Protein AF-0000000069211286 (afdb_homodimer)

Radius of gyration: 19.95 Å; Cα contacts (8 Å, |Δi|>4): 215; chains: 2; bounding box: 40×58×41 Å

Organism: Paramecium tetraurelia (NCBI:txid5888)

Secondary structure (DSSP, 8-state):
---HHHHHHHHHHHHHHHHHHHHHHHHHHHHH-TTS-PPPHHHHHHHHHHHHHHHHHHHHHHHH-TTHHHHHHH-HHHHHHHHHHHHHHHHHSSGGGGGT-S-HHHHHHHHHHHHHHHHHHHHHHHHHHHHHHHHHHHHHH-/---HHHHHHHHHHHHHHHHHHHHHHHHHHHHH-TTS-PPPHHHHHHHHHHHHHHHHHHHHHHHH-TTHHHHHHH-HHHHHHHHHHHHHHHHHSSGGGGGT-S-HHHHHHHHHHHHHHHHHHHHHHHHHHHHHHHHHHHHHH-

Sequence (284 aa):
MYNTEFWVKYVFRVLHIGSVTALGGRIIYDYLWPDQGEITKSQALFAGISGFLMILAGIVNIFLLKGKEKLKSKNKFWAGTLHLKAITTIIILTPLAKFISRDQQLVKAIQFYYVVAMLLLSPFLRFYREWWTELNRQDKLSMYNTEFWVKYVFRVLHIGSVTALGGRIIYDYLWPDQGEITKSQALFAGISGFLMILAGIVNIFLLKGKEKLKSKNKFWAGTLHLKAITTIIILTPLAKFISRDQQLVKAIQFYYVVAMLLLSPFLRFYREWWTELNRQDKLS

Solvent-accessible surface area (backbone atoms only — not comparable to full-atom values): 15025 Å² total; per-residue (Å²): 131,86,48,73,65,53,54,52,53,46,51,34,47,34,45,21,54,50,17,43,18,47,33,46,11,48,40,47,49,46,52,79,41,64,85,51,72,82,80,46,73,69,55,49,50,52,40,51,51,22,29,51,44,24,51,55,22,46,53,52,51,60,70,66,43,77,68,39,68,60,44,43,73,71,32,56,67,63,42,51,51,53,51,50,50,53,55,49,46,55,41,52,56,36,83,58,28,62,75,75,42,90,49,63,68,56,42,40,47,53,39,31,55,49,50,55,47,48,50,55,45,52,57,47,55,52,51,49,48,54,52,53,51,53,53,56,52,52,59,73,72,103,138,81,50,72,66,54,54,54,54,44,52,33,49,36,45,21,53,50,17,43,18,47,34,47,10,47,38,48,49,47,54,78,43,64,84,53,71,80,82,47,72,68,55,49,50,52,39,50,51,23,31,52,43,23,51,53,22,46,53,52,51,60,70,66,42,78,66,38,68,59,42,44,73,71,32,55,66,63,41,50,50,53,51,50,50,52,54,49,45,56,42,52,57,35,83,57,28,63,74,75,42,89,47,64,69,56,42,39,46,51,40,31,54,47,51,53,49,47,49,53,44,52,56,48,55,52,51,48,48,53,49,52,52,51,54,56,52,52,59,73,74,103

Structure (mmCIF, N/CA/C/O backbone):
data_AF-0000000069211286-model_v1
#
loop_
_entity.id
_entity.type
_entity.pdbx_description
1 polymer 'Chromosome undetermined scaffold_88, whole genome shotgun sequence'
#
loop_
_atom_site.group_PDB
_atom_site.id
_atom_site.type_symbol
_atom_site.label_atom_id
_atom_site.label_alt_id
_atom_site.label_comp_id
_atom_site.label_asym_id
_atom_site.label_entity_id
_atom_site.label_seq_id
_atom_site.pdbx_PDB_ins_code
_atom_site.Cartn_x
_atom_site.Cartn_y
_atom_site.Cartn_z
_atom_site.occupancy
_atom_site.B_iso_or_equiv
_atom_site.auth_seq_id
_atom_site.auth_comp_id
_atom_site.auth_asym_id
_atom_site.auth_atom_id
_atom_site.pdbx_PDB_model_num
ATOM 1 N N . MET A 1 1 ? -18.031 21.141 -0.632 1 50.41 1 MET A N 1
ATOM 2 C CA . MET A 1 1 ? -17.531 19.797 -0.385 1 50.41 1 MET A CA 1
ATOM 3 C C . MET A 1 1 ? -16.125 19.609 -0.944 1 50.41 1 MET A C 1
ATOM 5 O O . MET A 1 1 ? -15.453 20.594 -1.259 1 50.41 1 MET A O 1
ATOM 9 N N . TYR A 1 2 ? -15.953 18.219 -1.74 1 64.62 2 TYR A N 1
ATOM 10 C CA . TYR A 1 2 ? -14.656 17.766 -2.234 1 64.62 2 TYR A CA 1
ATOM 11 C C . TYR A 1 2 ? -14.203 18.594 -3.428 1 64.62 2 TYR A C 1
ATOM 13 O O . TYR A 1 2 ? -14.938 18.734 -4.414 1 64.62 2 TYR A O 1
ATOM 21 N N . ASN A 1 3 ? -13.273 19.547 -3.205 1 79 3 ASN A N 1
ATOM 22 C CA . ASN A 1 3 ? -12.766 20.25 -4.371 1 79 3 ASN A CA 1
ATOM 23 C C . ASN A 1 3 ? -11.992 19.328 -5.309 1 79 3 ASN A C 1
ATOM 25 O O . ASN A 1 3 ? -11.805 18.156 -5.004 1 79 3 ASN A O 1
ATOM 29 N N . THR A 1 4 ? -11.883 19.719 -6.516 1 84.5 4 THR A N 1
ATOM 30 C CA . THR A 1 4 ? -11.211 18.984 -7.578 1 84.5 4 THR A CA 1
ATOM 31 C C . THR A 1 4 ? -9.875 18.438 -7.098 1 84.5 4 THR A C 1
ATOM 33 O O . THR A 1 4 ? -9.492 17.312 -7.441 1 84.5 4 THR A O 1
ATOM 36 N N . GLU A 1 5 ? -9.25 19.109 -6.27 1 85.06 5 GLU A N 1
ATOM 37 C CA . GLU A 1 5 ? -7.945 18.688 -5.762 1 85.06 5 GLU A CA 1
ATOM 38 C C . GLU A 1 5 ? -8.062 17.438 -4.887 1 85.06 5 GLU A C 1
ATOM 40 O O . GLU A 1 5 ? -7.219 16.547 -4.957 1 85.06 5 GLU A O 1
ATOM 45 N N . PHE A 1 6 ? -9.062 17.391 -4.141 1 88.88 6 PHE A N 1
ATOM 46 C CA . PHE A 1 6 ? -9.328 16.219 -3.301 1 88.88 6 PHE A CA 1
ATOM 47 C C . PHE A 1 6 ? -9.43 14.961 -4.141 1 88.88 6 PHE A C 1
ATOM 49 O O . PHE A 1 6 ? -8.742 13.969 -3.877 1 88.88 6 PHE A O 1
ATOM 56 N N . TRP A 1 7 ? -10.242 15.078 -5.152 1 93.38 7 TRP A N 1
ATOM 57 C CA . TRP A 1 7 ? -10.547 13.898 -5.949 1 93.38 7 TRP A CA 1
ATOM 58 C C . TRP A 1 7 ? -9.344 13.469 -6.781 1 93.38 7 TRP A C 1
ATOM 60 O O . TRP A 1 7 ? -9.109 12.281 -6.984 1 93.38 7 TRP A O 1
ATOM 70 N N . VAL A 1 8 ? -8.586 14.406 -7.316 1 92.62 8 VAL A N 1
ATOM 71 C CA . VAL A 1 8 ? -7.379 14.086 -8.07 1 92.62 8 VAL A CA 1
ATOM 72 C C . VAL A 1 8 ? -6.371 13.383 -7.16 1 92.62 8 VAL A C 1
ATOM 74 O O . VAL A 1 8 ? -5.816 12.344 -7.527 1 92.62 8 VAL A O 1
ATOM 77 N N . LYS A 1 9 ? -6.176 13.852 -5.957 1 92.88 9 LYS A N 1
ATOM 78 C CA . LYS A 1 9 ? -5.281 13.219 -4.992 1 92.88 9 LYS A CA 1
ATOM 79 C C . LYS A 1 9 ? -5.754 11.805 -4.648 1 92.88 9 LYS A C 1
ATOM 81 O O . LYS A 1 9 ? -4.953 10.875 -4.586 1 92.88 9 LYS A O 1
ATOM 86 N N . TYR A 1 10 ? -7.055 11.727 -4.508 1 95.19 10 TYR A N 1
ATOM 87 C CA . TYR A 1 10 ? -7.66 10.453 -4.141 1 95.19 10 TYR A CA 1
ATOM 88 C C . TYR A 1 10 ? -7.465 9.422 -5.242 1 95.19 10 TYR A C 1
ATOM 90 O O . TYR A 1 10 ? -6.984 8.312 -4.984 1 95.19 10 TYR A O 1
ATOM 98 N N . VAL A 1 11 ? -7.766 9.789 -6.43 1 96.81 11 VAL A N 1
ATOM 99 C CA . VAL A 1 11 ? -7.711 8.859 -7.555 1 96.81 11 VAL A CA 1
ATOM 100 C C . VAL A 1 11 ? -6.273 8.391 -7.773 1 96.81 11 VAL A C 1
ATOM 102 O O . VAL A 1 11 ? -6.02 7.199 -7.938 1 96.81 11 VAL A O 1
ATOM 105 N N . PHE A 1 12 ? -5.34 9.234 -7.73 1 96.12 12 PHE A N 1
ATOM 106 C CA . PHE A 1 12 ? -3.957 8.867 -8.016 1 96.12 12 PHE A CA 1
ATOM 107 C C . PHE A 1 12 ? -3.35 8.109 -6.836 1 96.12 12 PHE A C 1
ATOM 109 O O . PHE A 1 12 ? -2.461 7.273 -7.023 1 96.12 12 PHE A O 1
ATOM 116 N N . ARG A 1 13 ? -3.85 8.359 -5.66 1 96.75 13 ARG A N 1
ATOM 117 C CA . ARG A 1 13 ? -3.424 7.543 -4.527 1 96.75 13 ARG A CA 1
ATOM 118 C C . ARG A 1 13 ? -3.926 6.109 -4.664 1 96.75 13 ARG A C 1
ATOM 120 O O . ARG A 1 13 ? -3.168 5.16 -4.461 1 96.75 13 ARG A O 1
ATOM 127 N N . VAL A 1 14 ? -5.148 5.961 -5.047 1 97.94 14 VAL A N 1
ATOM 128 C CA . VAL A 1 14 ? -5.75 4.648 -5.246 1 97.94 14 VAL A CA 1
ATOM 129 C C . VAL A 1 14 ? -4.996 3.893 -6.336 1 97.94 14 VAL A C 1
ATOM 131 O O . VAL A 1 14 ? -4.629 2.729 -6.148 1 97.94 14 VAL A O 1
ATOM 134 N N . LEU A 1 15 ? -4.789 4.613 -7.395 1 97.88 15 LEU A N 1
ATOM 135 C CA . LEU A 1 15 ? -4.07 4 -8.508 1 97.88 15 LEU A CA 1
ATOM 136 C C . LEU A 1 15 ? -2.67 3.57 -8.078 1 97.88 15 LEU A C 1
ATOM 138 O O . LEU A 1 15 ? -2.209 2.486 -8.438 1 97.88 15 LEU A O 1
ATOM 142 N N . HIS A 1 16 ? -2.064 4.406 -7.297 1 97.62 16 HIS A N 1
ATOM 143 C CA . HIS A 1 16 ? -0.701 4.113 -6.871 1 97.62 16 HIS A CA 1
ATOM 144 C C . HIS A 1 16 ? -0.662 2.922 -5.918 1 97.62 16 HIS A C 1
ATOM 146 O O . HIS A 1 16 ? 0.074 1.962 -6.152 1 97.62 16 HIS A O 1
ATOM 152 N N . ILE A 1 17 ? -1.462 2.885 -4.965 1 97.69 17 ILE A N 1
ATOM 153 C CA . ILE A 1 17 ? -1.416 1.829 -3.959 1 97.69 17 ILE A CA 1
ATOM 154 C C . ILE A 1 17 ? -1.909 0.518 -4.566 1 97.69 17 ILE A C 1
ATOM 156 O O . ILE A 1 17 ? -1.389 -0.554 -4.25 1 97.69 17 ILE A O 1
ATOM 160 N N . GLY A 1 18 ? -2.92 0.605 -5.371 1 98.31 18 GLY A N 1
ATOM 161 C CA . GLY A 1 18 ? -3.393 -0.589 -6.051 1 98.31 18 GLY A CA 1
ATOM 162 C C . GLY A 1 18 ? -2.336 -1.23 -6.934 1 98.31 18 GLY A C 1
ATOM 163 O O . GLY A 1 18 ? -2.17 -2.451 -6.918 1 98.31 18 GLY A O 1
ATOM 164 N N . SER A 1 19 ? -1.634 -0.395 -7.625 1 98.06 19 SER A N 1
ATOM 165 C CA . SER A 1 19 ? -0.605 -0.905 -8.523 1 98.06 19 SER A CA 1
ATOM 166 C C . SER A 1 19 ? 0.595 -1.436 -7.75 1 98.06 19 SER A C 1
ATOM 168 O O . SER A 1 19 ? 1.198 -2.439 -8.141 1 98.06 19 SER A O 1
ATOM 170 N N . VAL A 1 20 ? 0.947 -0.783 -6.672 1 98.06 20 VAL A N 1
ATOM 171 C CA . VAL A 1 20 ? 2.008 -1.276 -5.801 1 98.06 20 VAL A CA 1
ATOM 172 C C . VAL A 1 20 ? 1.627 -2.648 -5.25 1 98.06 20 VAL A C 1
ATOM 174 O O . VAL A 1 20 ? 2.457 -3.559 -5.203 1 98.06 20 VAL A O 1
ATOM 177 N N . THR A 1 21 ? 0.424 -2.799 -4.879 1 98.5 21 THR A N 1
ATOM 178 C CA . THR A 1 21 ? -0.059 -4.055 -4.316 1 98.5 21 THR A CA 1
ATOM 179 C C . THR A 1 21 ? -0.014 -5.168 -5.363 1 98.5 21 THR A C 1
ATOM 181 O O . THR A 1 21 ? 0.505 -6.254 -5.098 1 98.5 21 THR A O 1
ATOM 184 N N . ALA A 1 22 ? -0.515 -4.871 -6.508 1 97.81 22 ALA A N 1
ATOM 185 C CA . ALA A 1 22 ? -0.589 -5.871 -7.566 1 97.81 22 ALA A CA 1
ATOM 186 C C . ALA A 1 22 ? 0.804 -6.262 -8.055 1 97.81 22 ALA A C 1
ATOM 188 O O . ALA A 1 22 ? 1.146 -7.445 -8.094 1 97.81 22 ALA A O 1
ATOM 189 N N . LEU A 1 23 ? 1.591 -5.293 -8.406 1 97.56 23 LEU A N 1
ATOM 190 C CA . LEU A 1 23 ? 2.92 -5.574 -8.938 1 97.56 23 LEU A CA 1
ATOM 191 C C . LEU A 1 23 ? 3.852 -6.074 -7.84 1 97.56 23 LEU A C 1
ATOM 193 O O . LEU A 1 23 ? 4.57 -7.059 -8.031 1 97.56 23 LEU A O 1
ATOM 197 N N . GLY A 1 24 ? 3.832 -5.375 -6.734 1 97.94 24 GLY A N 1
ATOM 198 C CA . GLY A 1 24 ? 4.68 -5.789 -5.629 1 97.94 24 GLY A CA 1
ATOM 199 C C . GLY A 1 24 ? 4.391 -7.195 -5.148 1 97.94 24 GLY A C 1
ATOM 200 O O . GLY A 1 24 ? 5.312 -7.973 -4.887 1 97.94 24 GLY A O 1
ATOM 201 N N . GLY A 1 25 ? 3.141 -7.508 -5.012 1 97 25 GLY A N 1
ATOM 202 C CA . GLY A 1 25 ? 2.768 -8.859 -4.621 1 97 25 GLY A CA 1
ATOM 203 C C . GLY A 1 25 ? 3.287 -9.922 -5.57 1 97 25 GLY A C 1
ATOM 204 O O . GLY A 1 25 ? 3.826 -10.938 -5.133 1 97 25 GLY A O 1
ATOM 205 N N . ARG A 1 26 ? 3.141 -9.664 -6.805 1 95.31 26 ARG A N 1
ATOM 206 C CA . ARG A 1 26 ? 3.611 -10.625 -7.805 1 95.31 26 ARG A CA 1
ATOM 207 C C . ARG A 1 26 ? 5.117 -10.836 -7.688 1 95.31 26 ARG A C 1
ATOM 209 O O . ARG A 1 26 ? 5.586 -11.977 -7.703 1 95.31 26 ARG A O 1
ATOM 216 N N . ILE A 1 27 ? 5.816 -9.797 -7.555 1 96.12 27 ILE A N 1
ATOM 217 C CA . ILE A 1 27 ? 7.273 -9.852 -7.492 1 96.12 27 ILE A CA 1
ATOM 218 C C . ILE A 1 27 ? 7.711 -10.625 -6.25 1 96.12 27 ILE A C 1
ATOM 220 O O . ILE A 1 27 ? 8.625 -11.453 -6.309 1 96.12 27 ILE A O 1
ATOM 224 N N . ILE A 1 28 ? 7.059 -10.438 -5.188 1 96.88 28 ILE A N 1
ATOM 225 C CA . ILE A 1 28 ? 7.383 -11.117 -3.934 1 96.88 28 ILE A CA 1
ATOM 226 C C . ILE A 1 28 ? 7.176 -12.617 -4.086 1 96.88 28 ILE A C 1
ATOM 228 O O . ILE A 1 28 ? 8.078 -13.406 -3.783 1 96.88 28 ILE A O 1
ATOM 232 N N . TYR A 1 29 ? 6.109 -12.984 -4.605 1 94.19 29 TYR A N 1
ATOM 233 C CA . TYR A 1 29 ? 5.816 -14.414 -4.707 1 94.19 29 TYR A CA 1
ATOM 234 C C . TYR A 1 29 ? 6.68 -15.07 -5.777 1 94.19 29 TYR A C 1
ATOM 236 O O . TYR A 1 29 ? 7.094 -16.219 -5.621 1 94.19 29 TYR A O 1
ATOM 244 N N . ASP A 1 30 ? 6.973 -14.344 -6.863 1 92.5 30 ASP A N 1
ATOM 245 C CA . ASP A 1 30 ? 7.824 -14.891 -7.914 1 92.5 30 ASP A CA 1
ATOM 246 C C . ASP A 1 30 ? 9.219 -15.203 -7.383 1 92.5 30 ASP A C 1
ATOM 248 O O . ASP A 1 30 ? 9.852 -16.172 -7.809 1 92.5 30 ASP A O 1
ATOM 252 N N . TYR A 1 31 ? 9.656 -14.344 -6.582 1 95.19 31 TYR A N 1
ATOM 253 C CA . TYR A 1 31 ? 11.008 -14.531 -6.066 1 95.19 31 TYR A CA 1
ATOM 254 C C . TYR A 1 31 ? 11.047 -15.617 -5 1 95.19 31 TYR A C 1
ATOM 256 O O . TYR A 1 31 ? 11.93 -16.469 -5.008 1 95.19 31 TYR A O 1
ATOM 264 N N . LEU A 1 32 ? 10.062 -15.68 -4.082 1 95.19 32 LEU A N 1
ATOM 265 C CA . LEU A 1 32 ? 10.07 -16.594 -2.949 1 95.19 32 LEU A CA 1
ATOM 266 C C . LEU A 1 32 ? 9.695 -18.016 -3.387 1 95.19 32 LEU A C 1
ATOM 268 O O . LEU A 1 32 ? 10.094 -18.984 -2.752 1 95.19 32 LEU A O 1
ATOM 272 N N . TRP A 1 33 ? 8.953 -18.062 -4.426 1 92.25 33 TRP A N 1
ATOM 273 C CA . TRP A 1 33 ? 8.547 -19.344 -4.988 1 92.25 33 TRP A CA 1
ATOM 274 C C . TRP A 1 33 ? 8.781 -19.375 -6.492 1 92.25 33 TRP A C 1
ATOM 276 O O . TRP A 1 33 ? 7.828 -19.375 -7.277 1 92.25 33 TRP A O 1
ATOM 286 N N . PRO A 1 34 ? 10.016 -19.547 -6.957 1 86.88 34 PRO A N 1
ATOM 287 C CA . PRO A 1 34 ? 10.383 -19.469 -8.375 1 86.88 34 PRO A CA 1
ATOM 288 C C . PRO A 1 34 ? 9.852 -20.656 -9.188 1 86.88 34 PRO A C 1
ATOM 290 O O . PRO A 1 34 ? 9.773 -20.578 -10.414 1 86.88 34 PRO A O 1
ATOM 293 N N . ASP A 1 35 ? 9.531 -21.688 -8.586 1 79.25 35 ASP A N 1
ATOM 294 C CA . ASP A 1 35 ? 9.117 -22.891 -9.289 1 79.25 35 ASP A CA 1
ATOM 295 C C . ASP A 1 35 ? 7.621 -22.875 -9.602 1 79.25 35 ASP A C 1
ATOM 297 O O . ASP A 1 35 ? 7.078 -23.828 -10.141 1 79.25 35 ASP A O 1
ATOM 301 N N . GLN A 1 36 ? 7.211 -21.625 -9.258 1 73.94 36 GLN A N 1
ATOM 302 C CA . GLN A 1 36 ? 5.785 -21.531 -9.57 1 73.94 36 GLN A CA 1
ATOM 303 C C . GLN A 1 36 ? 5.562 -21.312 -11.062 1 73.94 36 GLN A C 1
ATOM 305 O O . GLN A 1 36 ? 6.434 -20.781 -11.75 1 73.94 36 GLN A O 1
ATOM 310 N N . GLY A 1 37 ? 4.914 -22.109 -11.734 1 71.19 37 GLY A N 1
ATOM 311 C CA . GLY A 1 37 ? 4.586 -22.125 -13.148 1 71.19 37 GLY A CA 1
ATOM 312 C C . GLY A 1 37 ? 4.992 -20.859 -13.883 1 71.19 37 GLY A C 1
ATOM 313 O O . GLY A 1 37 ? 5.305 -19.859 -13.25 1 71.19 37 GLY A O 1
ATOM 314 N N . GLU A 1 38 ? 5.141 -20.953 -15.148 1 76.19 38 GLU A N 1
ATOM 315 C CA . GLU A 1 38 ? 5.52 -19.828 -16 1 76.19 38 GLU A CA 1
ATOM 316 C C . GLU A 1 38 ? 4.453 -18.734 -15.992 1 76.19 38 GLU A C 1
ATOM 318 O O . GLU A 1 38 ? 3.262 -19.031 -15.859 1 76.19 38 GLU A O 1
ATOM 323 N N . ILE A 1 39 ? 4.934 -17.531 -15.977 1 81.69 39 ILE A N 1
ATOM 324 C CA . ILE A 1 39 ? 4.043 -16.375 -16.078 1 81.69 39 ILE A CA 1
ATOM 325 C C . ILE A 1 39 ? 3.393 -16.344 -17.453 1 81.69 39 ILE A C 1
ATOM 327 O O . ILE A 1 39 ? 4.078 -16.453 -18.469 1 81.69 39 ILE A O 1
ATOM 331 N N . THR A 1 40 ? 2.127 -16.312 -17.391 1 89 40 THR A N 1
ATOM 332 C CA . THR A 1 40 ? 1.411 -16.234 -18.656 1 89 40 THR A CA 1
ATOM 333 C C . THR A 1 40 ? 1.549 -14.852 -19.266 1 89 40 THR A C 1
ATOM 335 O O . THR A 1 40 ? 1.923 -13.898 -18.578 1 89 40 THR A O 1
ATOM 338 N N . LYS A 1 41 ? 1.237 -14.797 -20.547 1 90.94 41 LYS A N 1
ATOM 339 C CA . LYS A 1 41 ? 1.287 -13.516 -21.25 1 90.94 41 LYS A CA 1
ATOM 340 C C . LYS A 1 41 ? 0.333 -12.508 -20.625 1 90.94 41 LYS A C 1
ATOM 342 O O . LYS A 1 41 ? 0.67 -11.328 -20.484 1 90.94 41 LYS A O 1
ATOM 347 N N . SER A 1 42 ? -0.862 -12.938 -20.25 1 92.88 42 SER A N 1
ATOM 348 C CA . SER A 1 42 ? -1.85 -12.047 -19.641 1 92.88 42 SER A CA 1
ATOM 349 C C . SER A 1 42 ? -1.374 -11.539 -18.281 1 92.88 42 SER A C 1
ATOM 351 O O . SER A 1 42 ? -1.605 -10.383 -17.922 1 92.88 42 SER A O 1
ATOM 353 N N . GLN A 1 43 ? -0.735 -12.359 -17.531 1 92.81 43 GLN A N 1
ATOM 354 C CA . GLN A 1 43 ? -0.18 -11.953 -16.234 1 92.81 43 GLN A CA 1
ATOM 355 C C . GLN A 1 43 ? 0.947 -10.938 -16.422 1 92.81 43 GLN A C 1
ATOM 357 O O . GLN A 1 43 ? 1.039 -9.961 -15.68 1 92.81 43 GLN A O 1
ATOM 362 N N . ALA A 1 44 ? 1.724 -11.195 -17.406 1 90 44 ALA A N 1
ATOM 363 C CA . ALA A 1 44 ? 2.824 -10.281 -17.703 1 90 44 ALA A CA 1
ATOM 364 C C . ALA A 1 44 ? 2.301 -8.906 -18.125 1 90 44 ALA A C 1
ATOM 366 O O . ALA A 1 44 ? 2.84 -7.879 -17.703 1 90 44 ALA A O 1
ATOM 367 N N . LEU A 1 45 ? 1.331 -8.898 -18.906 1 94.06 45 LEU A N 1
ATOM 368 C CA . LEU A 1 45 ? 0.711 -7.645 -19.312 1 94.06 45 LEU A CA 1
ATOM 369 C C . LEU A 1 45 ? 0.123 -6.906 -18.125 1 94.06 45 LEU A C 1
ATOM 371 O O . LEU A 1 45 ? 0.299 -5.691 -17.984 1 94.06 45 LEU A O 1
ATOM 375 N N . PHE A 1 46 ? -0.572 -7.629 -17.281 1 95.62 46 PHE A N 1
ATOM 376 C CA . PHE A 1 46 ? -1.154 -7.039 -16.078 1 95.62 46 PHE A CA 1
ATOM 377 C C . PHE A 1 46 ? -0.071 -6.438 -15.188 1 95.62 46 PHE A C 1
ATOM 379 O O . PHE A 1 46 ? -0.216 -5.316 -14.695 1 95.62 46 PHE A O 1
ATOM 386 N N . ALA A 1 47 ? 1 -7.148 -15.047 1 93.56 47 ALA A N 1
ATOM 387 C CA . ALA A 1 47 ? 2.129 -6.648 -14.266 1 93.56 47 ALA A CA 1
ATOM 388 C C . ALA A 1 47 ? 2.729 -5.402 -14.906 1 93.56 47 ALA A C 1
ATOM 390 O O . ALA A 1 47 ? 3.039 -4.426 -14.211 1 93.56 47 ALA A O 1
ATOM 391 N N . GLY A 1 48 ? 2.906 -5.438 -16.219 1 92.62 48 GLY A N 1
ATOM 392 C CA . GLY A 1 48 ? 3.432 -4.289 -16.938 1 92.62 48 GLY A CA 1
ATOM 393 C C . GLY A 1 48 ? 2.566 -3.051 -16.797 1 92.62 48 GLY A C 1
ATOM 394 O O . GLY A 1 48 ? 3.076 -1.955 -16.562 1 92.62 48 GLY A O 1
ATOM 395 N N . ILE A 1 49 ? 1.287 -3.209 -16.922 1 95.75 49 ILE A N 1
ATOM 396 C CA . ILE A 1 49 ? 0.336 -2.113 -16.766 1 95.75 49 ILE A CA 1
ATOM 397 C C . ILE A 1 49 ? 0.388 -1.589 -15.328 1 95.75 49 ILE A C 1
ATOM 399 O O . ILE A 1 49 ? 0.375 -0.376 -15.109 1 95.75 49 ILE A O 1
ATOM 403 N N . SER A 1 50 ? 0.434 -2.49 -14.422 1 96.06 50 SER A N 1
ATOM 404 C CA . SER A 1 50 ? 0.549 -2.086 -13.023 1 96.06 50 SER A CA 1
ATOM 405 C C . SER A 1 50 ? 1.809 -1.26 -12.789 1 96.06 50 SER A C 1
ATOM 407 O O . SER A 1 50 ? 1.774 -0.258 -12.07 1 96.06 50 SER A O 1
ATOM 409 N N . GLY A 1 51 ? 2.918 -1.715 -13.406 1 95.19 51 GLY A N 1
ATOM 410 C CA . GLY A 1 51 ? 4.141 -0.939 -13.289 1 95.19 51 GLY A CA 1
ATOM 411 C C . GLY A 1 51 ? 4.023 0.458 -13.867 1 95.19 51 GLY A C 1
ATOM 412 O O . GLY A 1 51 ? 4.449 1.432 -13.242 1 95.19 51 GLY A O 1
ATOM 413 N N . PHE A 1 52 ? 3.43 0.566 -14.977 1 95.19 52 PHE A N 1
ATOM 414 C CA . PHE A 1 52 ? 3.236 1.853 -15.633 1 95.19 52 PHE A CA 1
ATOM 415 C C . PHE A 1 52 ? 2.369 2.771 -14.789 1 95.19 52 PHE A C 1
ATOM 417 O O . PHE A 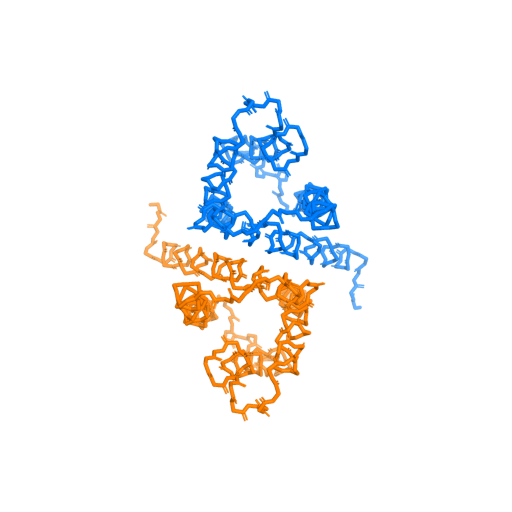1 52 ? 2.729 3.926 -14.547 1 95.19 52 PHE A O 1
ATOM 424 N N . LEU A 1 53 ? 1.277 2.293 -14.32 1 96.75 53 LEU A N 1
ATOM 425 C CA . LEU A 1 53 ? 0.353 3.078 -13.508 1 96.75 53 LEU A CA 1
ATOM 426 C C . LEU A 1 53 ? 0.995 3.479 -12.188 1 96.75 53 LEU A C 1
ATOM 428 O O . LEU A 1 53 ? 0.767 4.586 -11.688 1 96.75 53 LEU A O 1
ATOM 432 N N . MET A 1 54 ? 1.729 2.582 -11.625 1 96.81 54 MET A N 1
ATOM 433 C CA . MET A 1 54 ? 2.422 2.855 -10.367 1 96.81 54 MET A CA 1
ATOM 434 C C . MET A 1 54 ? 3.34 4.066 -10.5 1 96.81 54 MET A C 1
ATOM 436 O O . MET A 1 54 ? 3.32 4.961 -9.656 1 96.81 54 MET A O 1
ATOM 440 N N . ILE A 1 55 ? 4.074 4.109 -11.57 1 95.06 55 ILE A N 1
ATOM 441 C CA . ILE A 1 55 ? 5.035 5.18 -11.805 1 95.06 55 ILE A CA 1
ATOM 442 C C . ILE A 1 55 ? 4.297 6.484 -12.094 1 95.06 55 ILE A C 1
ATOM 444 O O . ILE A 1 55 ? 4.594 7.52 -11.492 1 95.06 55 ILE A O 1
ATOM 448 N N . LEU A 1 56 ? 3.381 6.418 -13 1 95.38 56 LEU A N 1
ATOM 449 C CA . LEU A 1 56 ? 2.613 7.605 -13.359 1 95.38 56 LEU A CA 1
ATOM 450 C C . LEU A 1 56 ? 1.916 8.195 -12.141 1 95.38 56 LEU A C 1
ATOM 452 O O . LEU A 1 56 ? 2.037 9.391 -11.867 1 95.38 56 LEU A O 1
ATOM 456 N N . ALA A 1 57 ? 1.216 7.391 -11.422 1 96.62 57 ALA A N 1
ATOM 457 C CA . ALA A 1 57 ? 0.5 7.852 -10.234 1 96.62 57 ALA A CA 1
ATOM 458 C C . ALA A 1 57 ? 1.47 8.344 -9.164 1 96.62 57 ALA A C 1
ATOM 460 O O . ALA A 1 57 ? 1.19 9.328 -8.469 1 96.62 57 ALA A O 1
ATOM 461 N N . GLY A 1 58 ? 2.574 7.652 -8.992 1 93.5 58 GLY A N 1
ATOM 462 C CA . GLY A 1 58 ? 3.592 8.094 -8.055 1 93.5 58 GLY A CA 1
ATOM 463 C C . GLY A 1 58 ? 4.109 9.492 -8.359 1 93.5 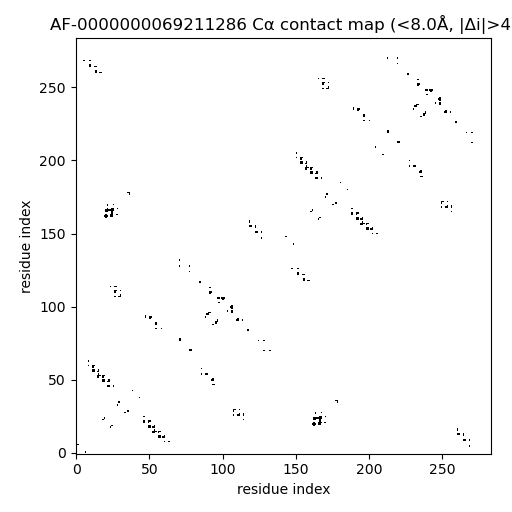58 GLY A C 1
ATOM 464 O O . GLY A 1 58 ? 4.246 10.32 -7.453 1 93.5 58 GLY A O 1
ATOM 465 N N . ILE A 1 59 ? 4.367 9.766 -9.578 1 89.25 59 ILE A N 1
ATOM 466 C CA . ILE A 1 59 ? 4.867 11.07 -10.008 1 89.25 59 ILE A CA 1
ATOM 467 C C . ILE A 1 59 ? 3.814 12.141 -9.742 1 89.25 59 ILE A C 1
ATOM 469 O O . ILE A 1 59 ? 4.121 13.188 -9.164 1 89.25 59 ILE A O 1
ATOM 473 N N . VAL A 1 60 ? 2.607 11.906 -10.07 1 91.44 60 VAL A N 1
ATOM 474 C CA . VAL A 1 60 ? 1.532 12.875 -9.859 1 91.44 60 VAL A CA 1
ATOM 475 C C . VAL A 1 60 ? 1.365 13.148 -8.367 1 91.44 60 VAL A C 1
ATOM 477 O O . VAL A 1 60 ? 1.202 14.297 -7.953 1 91.44 60 VAL A O 1
ATOM 480 N N . ASN A 1 61 ? 1.441 12.086 -7.539 1 90.19 61 ASN A N 1
ATOM 481 C CA . ASN A 1 61 ? 1.324 12.25 -6.094 1 90.19 61 ASN A CA 1
ATOM 482 C C . ASN A 1 61 ? 2.402 13.18 -5.543 1 90.19 61 ASN A C 1
ATOM 484 O O . ASN A 1 61 ? 2.141 13.977 -4.641 1 90.19 61 ASN A O 1
ATOM 488 N N . ILE A 1 62 ? 3.561 13.055 -6.055 1 84.12 62 ILE A N 1
ATOM 489 C CA . ILE A 1 62 ? 4.66 13.906 -5.605 1 84.12 62 ILE A CA 1
ATOM 490 C C . ILE A 1 62 ? 4.371 15.359 -5.965 1 84.12 62 ILE A C 1
ATOM 492 O O . ILE A 1 62 ? 4.613 16.266 -5.168 1 84.12 62 ILE A O 1
ATOM 496 N N . PHE A 1 63 ? 3.83 15.594 -7.117 1 83.69 63 PHE A N 1
ATOM 497 C CA . PHE A 1 63 ? 3.52 16.953 -7.566 1 83.69 63 PHE A CA 1
ATOM 498 C C . PHE A 1 63 ? 2.393 17.547 -6.734 1 83.69 63 PHE A C 1
ATOM 500 O O . PHE A 1 63 ? 2.354 18.766 -6.52 1 83.69 63 PHE A O 1
ATOM 507 N N . LEU A 1 64 ? 1.568 16.719 -6.266 1 82.69 64 LEU A N 1
ATOM 508 C CA . LEU A 1 64 ? 0.398 17.188 -5.535 1 82.69 64 LEU A CA 1
ATOM 509 C C . LEU A 1 64 ? 0.722 17.391 -4.059 1 82.69 64 LEU A C 1
ATOM 511 O O . LEU A 1 64 ? -0.108 17.891 -3.297 1 82.69 64 LEU A O 1
ATOM 515 N N . LEU A 1 65 ? 1.836 16.891 -3.672 1 75.25 65 LEU A N 1
ATOM 516 C CA . LEU A 1 65 ? 2.246 17.078 -2.283 1 75.25 65 LEU A CA 1
ATOM 517 C C . LEU A 1 65 ? 2.361 18.547 -1.933 1 75.25 65 LEU A C 1
ATOM 519 O O . LEU A 1 65 ? 3.002 19.312 -2.656 1 75.25 65 LEU A O 1
ATOM 523 N N . LYS A 1 66 ? 1.659 18.969 -0.902 1 62.09 66 LYS A N 1
ATOM 524 C CA . LYS A 1 66 ? 1.703 20.344 -0.455 1 62.09 66 LYS A CA 1
ATOM 525 C C . LYS A 1 66 ? 2.955 20.625 0.373 1 62.09 66 LYS A C 1
ATOM 527 O O . LYS A 1 66 ? 3.436 19.734 1.091 1 62.09 66 LYS A O 1
ATOM 532 N N . GLY A 1 67 ? 3.395 21.781 0.328 1 58.91 67 GLY A N 1
ATOM 533 C CA . GLY A 1 67 ? 4.535 22.25 1.102 1 58.91 67 GLY A CA 1
ATOM 534 C C . GLY A 1 67 ? 5.859 21.719 0.592 1 58.91 67 GLY A C 1
ATOM 535 O O . GLY A 1 67 ? 6.902 21.938 1.21 1 58.91 67 GLY A O 1
ATOM 536 N N . LYS A 1 68 ? 5.688 20.969 -0.507 1 59.97 68 LYS A N 1
ATOM 537 C CA . LYS A 1 68 ? 6.871 20.312 -1.056 1 59.97 68 LYS A CA 1
ATOM 538 C C . LYS A 1 68 ? 7.906 21.344 -1.506 1 59.97 68 LYS A C 1
ATOM 540 O O . LYS A 1 68 ? 9.109 21.109 -1.38 1 59.97 68 LYS A O 1
ATOM 545 N N . GLU A 1 69 ? 7.281 22.281 -1.975 1 59.56 69 GLU A N 1
ATOM 546 C CA . GLU A 1 69 ? 8.227 23.25 -2.523 1 59.56 69 GLU A CA 1
ATOM 547 C C . GLU A 1 69 ? 9.172 23.781 -1.445 1 59.56 69 GLU A C 1
ATOM 549 O O . GLU A 1 69 ? 10.375 23.891 -1.669 1 59.56 69 GLU A O 1
ATOM 554 N N . LYS A 1 70 ? 8.594 23.984 -0.356 1 61.31 70 LYS A N 1
ATOM 555 C CA . LYS A 1 70 ? 9.453 24.469 0.721 1 61.31 70 LYS A CA 1
ATOM 556 C C . LYS A 1 70 ? 10.406 23.375 1.197 1 61.31 70 LYS A C 1
ATOM 558 O O . LYS A 1 70 ? 11.586 23.641 1.44 1 61.31 70 LYS A O 1
ATOM 563 N N . LEU A 1 71 ? 9.906 22.266 1.2 1 65.88 71 LEU A N 1
ATOM 564 C CA . LEU A 1 71 ? 10.727 21.156 1.663 1 65.88 71 LEU A CA 1
ATOM 565 C C . LEU A 1 71 ? 11.805 20.812 0.638 1 65.88 71 LEU A C 1
ATOM 567 O O . LEU A 1 71 ? 12.953 20.547 1.003 1 65.88 71 LEU A O 1
ATOM 571 N N . LYS A 1 72 ? 11.492 20.844 -0.522 1 65.62 72 LYS A N 1
ATOM 572 C CA . LYS A 1 72 ? 12.445 20.531 -1.586 1 65.62 72 LYS A CA 1
ATOM 573 C C . LYS A 1 72 ? 13.617 21.516 -1.576 1 65.62 72 LYS A C 1
ATOM 575 O O . LYS A 1 72 ? 14.766 21.125 -1.789 1 65.62 72 LYS A O 1
ATOM 580 N N . SER A 1 73 ? 13.219 22.641 -1.332 1 67.44 73 SER A N 1
ATOM 581 C CA . SER A 1 73 ? 14.242 23.688 -1.36 1 67.44 73 SER A CA 1
ATOM 582 C C . SER A 1 73 ? 15.109 23.641 -0.106 1 67.44 73 SER A C 1
ATOM 584 O O . SER A 1 73 ? 16.312 23.922 -0.162 1 67.44 73 SER A O 1
ATOM 586 N N . LYS A 1 74 ? 14.555 23.109 0.871 1 70.31 74 LYS A N 1
ATOM 587 C CA . LYS A 1 74 ? 15.273 23.234 2.139 1 70.31 74 LYS A CA 1
ATOM 588 C C . LYS A 1 74 ? 15.914 21.906 2.531 1 70.31 74 LYS A C 1
ATOM 590 O O . LYS A 1 74 ? 16.875 21.875 3.305 1 70.31 74 LYS A O 1
ATOM 595 N N . ASN A 1 75 ? 15.352 20.906 1.955 1 78.31 75 ASN A N 1
ATOM 596 C CA . ASN A 1 75 ? 15.891 19.609 2.312 1 78.31 75 ASN A CA 1
ATOM 597 C C . ASN A 1 75 ? 16.297 18.812 1.074 1 78.31 75 ASN A C 1
ATOM 599 O O . ASN A 1 75 ? 15.539 17.969 0.593 1 78.31 75 ASN A O 1
ATOM 603 N N . LYS A 1 76 ? 17.516 19 0.623 1 81.94 76 LYS A N 1
ATOM 604 C CA . LYS A 1 76 ? 18.062 18.391 -0.591 1 81.94 76 LYS A CA 1
ATOM 605 C C . LYS A 1 76 ? 18.125 16.875 -0.464 1 81.94 76 LYS A C 1
ATOM 607 O O . LYS A 1 76 ? 17.969 16.156 -1.453 1 81.94 76 LYS A O 1
ATOM 612 N N . PHE A 1 77 ? 18.375 16.391 0.706 1 85.38 77 PHE A N 1
ATOM 613 C CA . PHE A 1 77 ? 18.438 14.961 0.943 1 85.38 77 PHE A CA 1
ATOM 614 C C . PHE A 1 77 ? 17.094 14.305 0.643 1 85.38 77 PHE A C 1
ATOM 616 O O . PHE A 1 77 ? 17.031 13.312 -0.081 1 85.38 77 PHE A O 1
ATOM 623 N N . TRP A 1 78 ? 16.062 14.867 1.166 1 87.81 78 TRP A N 1
ATOM 624 C CA . TRP A 1 78 ? 14.719 14.344 0.96 1 87.81 78 TRP A CA 1
ATOM 625 C C . TRP A 1 78 ? 14.336 14.398 -0.513 1 87.81 78 TRP A C 1
ATOM 627 O O . TRP A 1 78 ? 13.891 13.398 -1.086 1 87.81 78 TRP A O 1
ATOM 637 N N . ALA A 1 79 ? 14.594 15.508 -1.154 1 84.81 79 ALA A N 1
ATOM 638 C CA . ALA A 1 79 ? 14.25 15.688 -2.562 1 84.81 79 ALA A CA 1
ATOM 639 C C . ALA A 1 79 ? 15.086 14.773 -3.453 1 84.81 79 ALA A C 1
ATOM 641 O O . ALA A 1 79 ? 14.562 14.156 -4.383 1 84.81 79 ALA A O 1
ATOM 642 N N . GLY A 1 80 ? 16.344 14.734 -3.168 1 88.06 80 GLY A N 1
ATOM 643 C CA . GLY A 1 80 ? 17.234 13.875 -3.936 1 88.06 80 GLY A CA 1
ATOM 644 C C . GLY A 1 80 ? 16.859 12.406 -3.85 1 88.06 80 GLY A C 1
ATOM 645 O O . GLY A 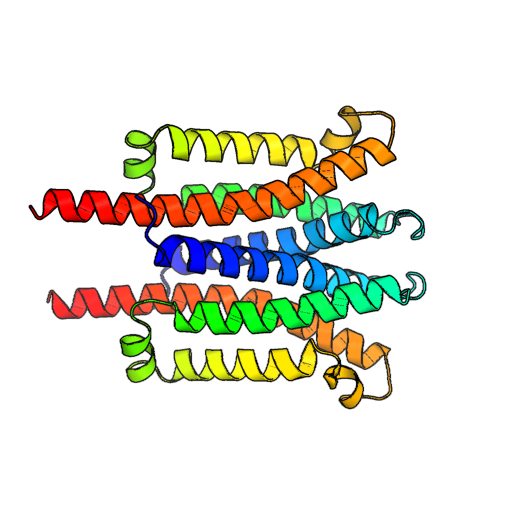1 80 ? 16.875 11.695 -4.859 1 88.06 80 GLY A O 1
ATOM 646 N N . THR A 1 81 ? 16.516 11.977 -2.654 1 91.88 81 THR A N 1
ATOM 647 C CA . THR A 1 81 ? 16.125 10.586 -2.453 1 91.88 81 THR A CA 1
ATOM 648 C C . THR A 1 81 ? 14.836 10.273 -3.199 1 91.88 81 THR A C 1
ATOM 650 O O . THR A 1 81 ? 14.68 9.18 -3.75 1 91.88 81 THR A O 1
ATOM 653 N N . LEU A 1 82 ? 13.953 11.195 -3.246 1 89.44 82 LEU A N 1
ATOM 654 C CA . LEU A 1 82 ? 12.703 11.016 -3.979 1 89.44 82 LEU A CA 1
ATOM 655 C C . LEU A 1 82 ? 12.969 10.852 -5.473 1 89.44 82 LEU A C 1
ATOM 657 O O . LEU A 1 82 ? 12.367 9.992 -6.121 1 89.44 82 LEU A O 1
ATOM 661 N N . HIS A 1 83 ? 13.859 11.648 -6 1 88.25 83 HIS A N 1
ATOM 662 C CA . HIS A 1 83 ? 14.203 11.562 -7.414 1 88.25 83 HIS A CA 1
ATOM 663 C C . HIS A 1 83 ? 14.898 10.242 -7.73 1 88.25 83 HIS A C 1
ATOM 665 O O . HIS A 1 83 ? 14.602 9.609 -8.75 1 88.25 83 HIS A O 1
ATOM 671 N N . LEU A 1 84 ? 15.766 9.883 -6.895 1 92.94 84 LEU A N 1
ATOM 672 C CA . LEU A 1 84 ? 16.469 8.617 -7.082 1 92.94 84 LEU A CA 1
ATOM 673 C C . LEU A 1 84 ? 15.5 7.445 -7.051 1 92.94 84 LEU A C 1
ATOM 675 O O . LEU A 1 84 ? 15.594 6.531 -7.871 1 92.94 84 LEU A O 1
ATOM 679 N N . LYS A 1 85 ? 14.656 7.543 -6.141 1 94.62 85 LYS A N 1
ATOM 680 C CA . LYS A 1 85 ? 13.633 6.504 -6.035 1 94.62 85 LYS A CA 1
ATOM 681 C C . LYS A 1 85 ? 12.805 6.422 -7.316 1 94.62 85 LYS A C 1
ATOM 683 O O . LYS A 1 85 ? 12.547 5.328 -7.824 1 94.62 85 LYS A O 1
ATOM 688 N N . ALA A 1 86 ? 12.406 7.484 -7.816 1 90.69 86 ALA A N 1
ATOM 689 C CA . ALA A 1 86 ? 11.602 7.516 -9.031 1 90.69 86 ALA A CA 1
ATOM 690 C C . ALA A 1 86 ? 12.375 6.934 -10.211 1 90.69 86 ALA A C 1
ATOM 692 O O . ALA A 1 86 ? 11.867 6.07 -10.938 1 90.69 86 ALA A O 1
ATOM 693 N N . ILE A 1 87 ? 13.617 7.32 -10.367 1 93.44 87 ILE A N 1
ATOM 694 C CA . ILE A 1 87 ? 14.438 6.898 -11.5 1 93.44 87 ILE A CA 1
ATOM 695 C C . ILE A 1 87 ? 14.703 5.398 -11.414 1 93.44 87 ILE A C 1
ATOM 697 O O . ILE A 1 87 ? 14.547 4.68 -12.406 1 93.44 87 ILE A O 1
ATOM 701 N N . THR A 1 88 ? 15.039 4.93 -10.25 1 95.88 88 THR A N 1
ATOM 702 C CA . THR A 1 88 ? 15.344 3.51 -10.117 1 95.88 88 THR A CA 1
ATOM 703 C C . THR A 1 88 ? 14.078 2.666 -10.273 1 95.88 88 THR A C 1
ATOM 705 O O . THR A 1 88 ? 14.133 1.554 -10.805 1 95.88 88 THR A O 1
ATOM 708 N N . THR A 1 89 ? 12.984 3.17 -9.805 1 95.75 89 THR A N 1
ATOM 709 C CA . THR A 1 89 ? 11.727 2.455 -9.992 1 95.75 89 THR A CA 1
ATOM 710 C C . THR A 1 89 ? 11.422 2.281 -11.477 1 95.75 89 THR A C 1
ATOM 712 O O . THR A 1 89 ? 11.008 1.204 -11.906 1 95.75 89 THR A O 1
ATOM 715 N N . ILE A 1 90 ? 11.641 3.318 -12.281 1 94.38 90 ILE A N 1
ATOM 716 C CA . ILE A 1 90 ? 11.398 3.279 -13.719 1 94.38 90 ILE A CA 1
ATOM 717 C C . ILE A 1 90 ? 12.289 2.219 -14.359 1 94.38 90 ILE A C 1
ATOM 719 O O . ILE A 1 90 ? 11.844 1.469 -15.234 1 94.38 90 ILE A O 1
ATOM 723 N N . ILE A 1 91 ? 13.43 2.068 -13.906 1 94.88 91 ILE A N 1
ATOM 724 C CA . ILE A 1 91 ? 14.391 1.152 -14.508 1 94.88 91 ILE A CA 1
ATOM 725 C C . ILE A 1 91 ? 14.094 -0.275 -14.055 1 94.88 91 ILE A C 1
ATOM 727 O O . ILE A 1 91 ? 14.07 -1.201 -14.867 1 94.88 91 ILE A O 1
ATOM 731 N N . ILE A 1 92 ? 13.812 -0.469 -12.82 1 95.88 92 ILE A N 1
ATOM 732 C CA . ILE A 1 92 ? 13.828 -1.797 -12.211 1 95.88 92 ILE A CA 1
ATOM 733 C C . ILE A 1 92 ? 12.438 -2.424 -12.312 1 95.88 92 ILE A C 1
ATOM 735 O O . ILE A 1 92 ? 12.305 -3.643 -12.445 1 95.88 92 ILE A O 1
ATOM 739 N N . LEU A 1 93 ? 11.391 -1.645 -12.273 1 95.12 93 LEU A N 1
ATOM 740 C CA . LEU A 1 93 ? 10.055 -2.217 -12.164 1 95.12 93 LEU A CA 1
ATOM 741 C C . LEU A 1 93 ? 9.273 -2.039 -13.461 1 95.12 93 LEU A C 1
ATOM 743 O O . LEU A 1 93 ? 8.047 -2.143 -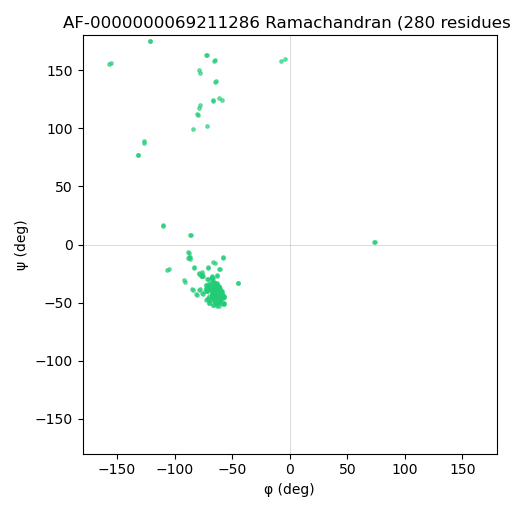13.469 1 95.12 93 LEU A O 1
ATOM 747 N N . THR A 1 94 ? 9.922 -1.741 -14.562 1 88.06 94 THR A N 1
ATOM 748 C CA . THR A 1 94 ? 9.312 -1.679 -15.891 1 88.06 94 THR A CA 1
ATOM 749 C C . THR A 1 94 ? 10 -2.648 -16.844 1 88.06 94 THR A C 1
ATOM 751 O O . THR A 1 94 ? 10.922 -3.365 -16.453 1 88.06 94 THR A O 1
ATOM 754 N N . PRO A 1 95 ? 9.461 -2.73 -18.031 1 85 95 PRO A N 1
ATOM 755 C CA . PRO A 1 95 ? 10.078 -3.637 -19 1 85 95 PRO A CA 1
ATOM 756 C C . PRO A 1 95 ? 11.539 -3.305 -19.266 1 85 95 PRO A C 1
ATOM 758 O O . PRO A 1 95 ? 12.266 -4.121 -19.844 1 85 95 PRO A O 1
ATOM 761 N N . LEU A 1 96 ? 12.039 -2.191 -18.844 1 89.38 96 LEU A N 1
ATOM 762 C CA . LEU A 1 96 ? 13.445 -1.831 -18.984 1 89.38 96 LEU A CA 1
ATOM 763 C C . LEU A 1 96 ? 14.336 -2.764 -18.172 1 89.38 96 LEU A C 1
ATOM 765 O O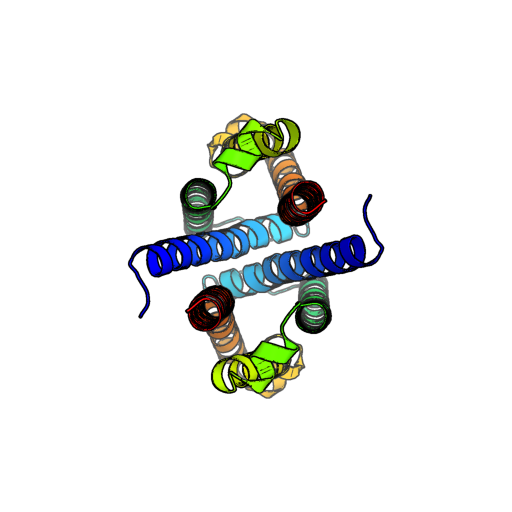 . LEU A 1 96 ? 15.547 -2.82 -18.375 1 89.38 96 LEU A O 1
ATOM 769 N N . ALA A 1 97 ? 13.719 -3.502 -17.234 1 90.69 97 ALA A N 1
ATOM 770 C CA . ALA A 1 97 ? 14.469 -4.395 -16.359 1 90.69 97 ALA A CA 1
ATOM 771 C C . ALA A 1 97 ? 15.148 -5.504 -17.156 1 90.69 97 ALA A C 1
ATOM 773 O O . ALA A 1 97 ? 16.156 -6.062 -16.703 1 90.69 97 ALA A O 1
ATOM 774 N N . LYS A 1 98 ? 14.602 -5.836 -18.281 1 87.38 98 LYS A N 1
ATOM 775 C CA . LYS A 1 98 ? 15.164 -6.906 -19.094 1 87.38 98 LYS A CA 1
ATOM 776 C C . LYS A 1 98 ? 16.578 -6.57 -19.531 1 87.38 98 LYS A C 1
ATOM 778 O O . LYS A 1 98 ? 17.344 -7.457 -19.906 1 87.38 98 LYS A O 1
ATOM 783 N N . PHE A 1 99 ? 16.906 -5.301 -19.516 1 92 99 PHE A N 1
ATOM 784 C CA . PHE A 1 99 ? 18.219 -4.871 -19.984 1 92 99 PHE A CA 1
ATOM 785 C C . PHE A 1 99 ? 19.234 -4.914 -18.859 1 92 99 PHE A C 1
ATOM 787 O O . PHE A 1 99 ? 20.438 -4.719 -19.078 1 92 99 PHE A O 1
ATOM 794 N N . ILE A 1 100 ? 18.844 -5.156 -17.672 1 92.88 100 ILE A N 1
ATOM 795 C CA . ILE A 1 100 ? 19.75 -5.238 -16.531 1 92.88 100 ILE A CA 1
ATOM 796 C C . ILE A 1 100 ? 20.609 -6.5 -16.625 1 92.88 100 ILE A C 1
ATOM 798 O O . ILE A 1 100 ? 21.812 -6.465 -16.375 1 92.88 100 ILE A O 1
ATOM 802 N N . SER A 1 101 ? 19.969 -7.613 -16.969 1 92.81 101 SER A N 1
ATOM 803 C CA . SER A 1 101 ? 20.672 -8.883 -17.094 1 92.81 101 SER A CA 1
ATOM 804 C C . SER A 1 101 ? 19.922 -9.844 -18 1 92.81 101 SER A C 1
ATOM 806 O O . SER A 1 101 ? 18.703 -9.812 -18.078 1 92.81 101 SER A O 1
ATOM 808 N N . ARG A 1 102 ? 20.641 -10.781 -18.578 1 91.88 102 ARG A N 1
ATOM 809 C CA . ARG A 1 102 ? 20.062 -11.844 -19.391 1 91.88 102 ARG A CA 1
ATOM 810 C C . ARG A 1 102 ? 19.562 -12.992 -18.5 1 91.88 102 ARG A C 1
ATOM 812 O O . ARG A 1 102 ? 18.75 -13.805 -18.938 1 91.88 102 ARG A O 1
ATOM 819 N N . ASP A 1 103 ? 20.078 -13.023 -17.344 1 92.75 103 ASP A N 1
ATOM 820 C CA . ASP A 1 103 ? 19.656 -14.016 -16.359 1 92.75 103 ASP A CA 1
ATOM 821 C C . ASP A 1 103 ? 18.344 -13.594 -15.695 1 92.75 103 ASP A C 1
ATOM 823 O O . ASP A 1 103 ? 18.328 -12.688 -14.859 1 92.75 103 ASP A O 1
ATOM 827 N N . GLN A 1 104 ? 17.297 -14.32 -15.977 1 88.25 104 GLN A N 1
ATOM 828 C CA . GLN A 1 104 ? 15.969 -13.969 -15.492 1 88.25 104 GLN A CA 1
ATOM 829 C C . GLN A 1 104 ? 15.891 -14.102 -13.969 1 88.25 104 GLN A C 1
ATOM 831 O O . GLN A 1 104 ? 15.172 -13.352 -13.312 1 88.25 104 GLN A O 1
ATOM 836 N N . GLN A 1 105 ? 16.609 -15.047 -13.469 1 90.75 105 GLN A N 1
ATOM 837 C CA . GLN A 1 105 ? 16.594 -15.227 -12.023 1 90.75 105 GLN A CA 1
ATOM 838 C C . GLN A 1 105 ? 17.25 -14.047 -11.312 1 90.75 105 GLN A C 1
ATOM 840 O O . GLN A 1 105 ? 16.797 -13.633 -10.242 1 90.75 105 GLN A O 1
ATOM 845 N N . LEU A 1 106 ? 18.234 -13.57 -11.906 1 94.62 106 LEU A N 1
ATOM 846 C CA . LEU A 1 106 ? 18.906 -12.398 -11.344 1 94.62 106 LEU A CA 1
ATOM 847 C C . LEU A 1 106 ? 18 -11.172 -11.414 1 94.62 106 LEU A C 1
ATOM 849 O O . LEU A 1 106 ? 17.922 -10.391 -10.461 1 94.62 106 LEU A O 1
ATOM 853 N N . VAL A 1 107 ? 17.312 -10.961 -12.484 1 94.12 107 VAL A N 1
ATOM 854 C CA . VAL A 1 107 ? 16.406 -9.836 -12.641 1 94.12 107 VAL A CA 1
ATOM 855 C C . VAL A 1 107 ? 15.297 -9.922 -11.586 1 94.12 107 VAL A C 1
ATOM 857 O O . VAL A 1 107 ? 14.977 -8.93 -10.93 1 94.12 107 VAL A O 1
ATOM 860 N N . LYS A 1 108 ? 14.812 -11.102 -11.375 1 93.25 108 LYS A N 1
ATOM 861 C CA . LYS A 1 108 ? 13.773 -11.305 -10.375 1 93.25 108 LYS A CA 1
ATOM 862 C C . LYS A 1 108 ? 14.281 -10.977 -8.977 1 93.25 108 LYS A C 1
ATOM 864 O O . LYS A 1 108 ? 13.562 -10.391 -8.164 1 93.25 108 LYS A O 1
ATOM 869 N N . ALA A 1 109 ? 15.484 -11.391 -8.75 1 96.5 109 ALA A N 1
ATOM 870 C CA . ALA A 1 109 ? 16.094 -11.102 -7.457 1 96.5 109 ALA A CA 1
ATOM 871 C C . ALA A 1 109 ? 16.234 -9.594 -7.246 1 96.5 109 ALA A C 1
ATOM 873 O O . ALA A 1 109 ? 15.898 -9.078 -6.18 1 96.5 109 ALA A O 1
ATOM 874 N N . ILE A 1 110 ? 16.703 -8.961 -8.242 1 97.69 110 ILE A N 1
ATOM 875 C CA . ILE A 1 110 ? 16.891 -7.52 -8.172 1 97.69 110 ILE A CA 1
ATOM 876 C C . ILE A 1 110 ? 15.547 -6.832 -7.945 1 97.69 110 ILE A C 1
ATOM 878 O O . ILE A 1 110 ? 15.43 -5.934 -7.109 1 97.69 110 ILE A O 1
ATOM 882 N N . GLN A 1 111 ? 14.57 -7.258 -8.617 1 97.19 111 GLN A N 1
ATOM 883 C CA . GLN A 1 111 ? 13.234 -6.684 -8.461 1 97.19 111 GLN A CA 1
ATOM 884 C C . GLN A 1 111 ? 12.688 -6.934 -7.062 1 97.19 111 GLN A C 1
ATOM 886 O O . GLN A 1 111 ? 12.102 -6.039 -6.449 1 97.19 111 GLN A O 1
ATOM 891 N N . PHE A 1 112 ? 12.883 -8.086 -6.57 1 97.81 112 PHE A N 1
ATOM 892 C CA . PHE A 1 112 ? 12.406 -8.43 -5.238 1 97.81 112 PHE A CA 1
ATOM 893 C C . PHE A 1 112 ? 13.062 -7.543 -4.184 1 97.81 112 PHE A C 1
ATOM 895 O O . PHE A 1 112 ? 12.375 -6.922 -3.369 1 97.81 112 PHE A O 1
ATOM 902 N N . TYR A 1 113 ? 14.352 -7.484 -4.18 1 98.31 113 TYR A N 1
ATOM 903 C CA . TYR A 1 113 ? 15.055 -6.703 -3.172 1 98.31 113 TYR A CA 1
ATOM 904 C C . TYR A 1 113 ? 14.75 -5.215 -3.328 1 98.31 113 TYR A C 1
ATOM 906 O O . TYR A 1 113 ? 14.703 -4.48 -2.342 1 98.31 113 TYR A O 1
ATOM 914 N N . TYR A 1 114 ? 14.547 -4.773 -4.535 1 98.31 114 TYR A N 1
ATOM 915 C CA . TYR A 1 114 ? 14.164 -3.387 -4.77 1 98.31 114 TYR A CA 1
ATOM 916 C C . TYR A 1 114 ? 12.789 -3.092 -4.168 1 98.31 114 TYR A C 1
ATOM 918 O O . TYR A 1 114 ? 12.602 -2.064 -3.516 1 98.31 114 TYR A O 1
ATOM 926 N N . VAL A 1 115 ? 11.852 -3.979 -4.391 1 97.94 115 VAL A N 1
ATOM 927 C CA . VAL A 1 115 ? 10.516 -3.795 -3.838 1 97.94 115 VAL A CA 1
ATOM 928 C C . VAL A 1 115 ? 10.586 -3.738 -2.314 1 97.94 115 VAL A C 1
ATOM 930 O O . VAL A 1 115 ? 9.977 -2.871 -1.689 1 97.94 115 VAL A O 1
ATOM 933 N N . VAL A 1 116 ? 11.359 -4.621 -1.721 1 98.19 116 VAL A N 1
ATOM 934 C CA . VAL A 1 116 ? 11.539 -4.621 -0.273 1 98.19 116 VAL A CA 1
ATOM 935 C C . VAL A 1 116 ? 12.148 -3.295 0.173 1 98.19 116 VAL A C 1
ATOM 937 O O . VAL A 1 116 ? 11.68 -2.676 1.128 1 98.19 116 VAL A O 1
ATOM 940 N N . ALA A 1 117 ? 13.117 -2.834 -0.539 1 98.19 117 ALA A N 1
ATOM 941 C CA . ALA A 1 117 ? 13.766 -1.567 -0.219 1 98.19 117 ALA A CA 1
ATOM 942 C C . ALA A 1 117 ? 12.789 -0.404 -0.309 1 98.19 117 ALA A C 1
ATOM 944 O O . ALA A 1 117 ? 12.805 0.5 0.531 1 98.19 117 ALA A O 1
ATOM 945 N N . MET A 1 118 ? 11.969 -0.349 -1.26 1 97.62 118 MET A N 1
ATOM 946 C CA . MET A 1 118 ? 11.008 0.738 -1.442 1 97.62 118 MET A CA 1
ATOM 947 C C . MET A 1 118 ? 9.93 0.702 -0.364 1 97.62 118 MET A C 1
ATOM 949 O O . MET A 1 118 ? 9.453 1.749 0.075 1 97.62 118 MET A O 1
ATOM 953 N N . LEU A 1 119 ? 9.586 -0.49 0.057 1 97.44 119 LEU A N 1
ATOM 954 C CA . LEU A 1 119 ? 8.602 -0.624 1.127 1 97.44 119 LEU A CA 1
ATOM 955 C C . LEU A 1 119 ? 9.156 -0.095 2.445 1 97.44 119 LEU A C 1
ATOM 957 O O . LEU A 1 119 ? 8.406 0.386 3.293 1 97.44 119 LEU A O 1
ATOM 961 N N . LEU A 1 120 ? 10.43 -0.165 2.562 1 97.75 120 LEU A N 1
ATOM 962 C CA . LEU A 1 120 ? 11.086 0.372 3.75 1 97.75 120 LEU A CA 1
ATOM 963 C C . LEU A 1 120 ? 11.328 1.87 3.605 1 97.75 120 LEU A C 1
ATOM 965 O O . LEU A 1 120 ? 11.086 2.637 4.539 1 97.75 120 LEU A O 1
ATOM 969 N N . LEU A 1 121 ? 11.695 2.305 2.469 1 96.88 121 LEU A N 1
ATOM 970 C CA . LEU A 1 121 ? 12.141 3.672 2.234 1 96.88 121 LEU A CA 1
ATOM 971 C C . LEU A 1 121 ? 10.961 4.629 2.154 1 96.88 121 LEU A C 1
ATOM 973 O O . LEU A 1 121 ? 11.031 5.758 2.639 1 96.88 121 LEU A O 1
ATOM 977 N N . SER A 1 122 ? 9.906 4.215 1.557 1 95.25 122 SER A N 1
ATOM 978 C CA . SER A 1 122 ? 8.797 5.113 1.278 1 95.25 122 SER A CA 1
ATOM 979 C C . SER A 1 122 ? 8.172 5.633 2.568 1 95.25 122 SER A C 1
ATOM 981 O O . SER A 1 122 ? 8.023 6.844 2.75 1 95.25 122 SER A O 1
ATOM 983 N N . PRO A 1 123 ? 7.816 4.797 3.506 1 94.25 123 PRO A N 1
ATOM 984 C CA . PRO A 1 123 ? 7.312 5.344 4.766 1 94.25 123 PRO A CA 1
ATOM 985 C C . PRO A 1 123 ? 8.359 6.164 5.516 1 94.25 123 PRO A C 1
ATOM 987 O O . PRO A 1 123 ? 8.023 7.137 6.195 1 94.25 123 PRO A O 1
ATOM 990 N N . PHE A 1 124 ? 9.609 5.766 5.391 1 94.19 124 PHE A N 1
ATOM 991 C CA . PHE A 1 124 ? 10.656 6.535 6.047 1 94.19 124 PHE A CA 1
ATOM 992 C C . PHE A 1 124 ? 10.672 7.973 5.535 1 94.19 124 PHE A C 1
ATOM 994 O O . PHE A 1 124 ? 10.734 8.914 6.324 1 94.19 124 PHE A O 1
ATOM 1001 N N . LEU A 1 125 ? 10.609 8.148 4.242 1 91.06 125 LEU A N 1
ATOM 1002 C CA . LEU A 1 125 ? 10.633 9.477 3.641 1 91.06 125 LEU A CA 1
ATOM 1003 C C . LEU A 1 125 ? 9.414 10.289 4.074 1 91.06 125 LEU A C 1
ATOM 1005 O O . LEU A 1 125 ? 9.516 11.5 4.289 1 91.06 125 LEU A O 1
ATOM 1009 N N . ARG A 1 126 ? 8.32 9.633 4.164 1 88.69 126 ARG A N 1
ATOM 1010 C CA . ARG A 1 126 ? 7.113 10.32 4.605 1 88.69 126 ARG A CA 1
ATOM 1011 C C . ARG A 1 126 ? 7.246 10.789 6.047 1 88.69 126 ARG A C 1
ATOM 1013 O O . ARG A 1 126 ? 6.969 11.953 6.352 1 88.69 126 ARG A O 1
ATOM 1020 N N . PHE A 1 127 ? 7.688 9.961 6.902 1 88.88 127 PHE A N 1
ATOM 1021 C CA . PHE A 1 127 ? 7.785 10.312 8.312 1 88.88 127 PHE A CA 1
ATOM 1022 C C . PHE A 1 127 ? 8.914 11.312 8.539 1 88.88 127 PHE A C 1
ATOM 1024 O O . PHE A 1 127 ? 8.82 12.172 9.414 1 88.88 127 PHE A O 1
ATOM 1031 N N . TYR A 1 128 ? 9.914 11.125 7.809 1 87.75 128 TYR A N 1
ATOM 1032 C CA . TYR A 1 128 ? 10.992 12.102 7.855 1 87.75 128 TYR A CA 1
ATOM 1033 C C . TYR A 1 128 ? 10.484 13.492 7.484 1 87.75 128 TYR A C 1
ATOM 1035 O O . TYR A 1 128 ? 10.812 14.477 8.148 1 87.75 128 TYR A O 1
ATOM 1043 N N . ARG A 1 129 ? 9.734 13.586 6.492 1 85.44 129 ARG A N 1
ATOM 1044 C CA . ARG A 1 129 ? 9.156 14.859 6.078 1 85.44 129 ARG A CA 1
ATOM 1045 C C . ARG A 1 129 ? 8.266 15.438 7.176 1 85.44 129 ARG A C 1
ATOM 1047 O O . ARG A 1 129 ? 8.32 16.641 7.457 1 85.44 129 ARG A O 1
ATOM 1054 N N . GLU A 1 130 ? 7.418 14.633 7.727 1 82.56 130 GLU A N 1
ATOM 1055 C CA . GLU A 1 130 ? 6.547 15.086 8.805 1 82.56 130 GLU A CA 1
ATOM 1056 C C . GLU A 1 130 ? 7.359 15.609 9.992 1 82.56 130 GLU A C 1
ATOM 1058 O O . GLU A 1 130 ? 7.02 16.641 10.578 1 82.56 130 GLU A O 1
ATOM 1063 N N . TRP A 1 131 ? 8.328 14.852 10.297 1 83.38 131 TRP A N 1
ATOM 1064 C CA . TRP A 1 131 ? 9.203 15.242 11.391 1 83.38 131 TRP A CA 1
ATOM 1065 C C . TRP A 1 131 ? 9.891 16.578 11.102 1 83.38 131 TRP A C 1
ATOM 1067 O O . TRP A 1 131 ? 9.914 17.469 11.945 1 83.38 131 TRP A O 1
ATOM 1077 N N . TRP A 1 132 ? 10.438 16.688 9.961 1 81.81 132 TRP A N 1
A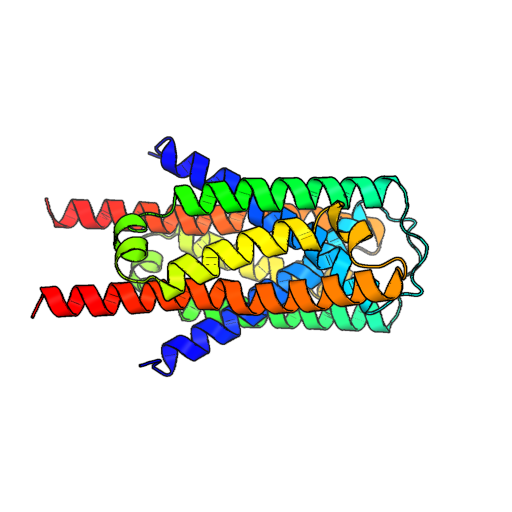TOM 1078 C CA . TRP A 1 132 ? 11.125 17.906 9.547 1 81.81 132 TRP A CA 1
ATOM 1079 C C . TRP A 1 132 ? 10.18 19.094 9.555 1 81.81 132 TRP A C 1
ATOM 1081 O O . TRP A 1 132 ? 10.555 20.188 9.969 1 81.81 132 TRP A O 1
ATOM 1091 N N . THR A 1 133 ? 8.977 18.938 9.086 1 79.12 133 THR A N 1
ATOM 1092 C CA . THR A 1 133 ? 7.98 20 9.047 1 79.12 133 THR A CA 1
ATOM 1093 C C . THR A 1 133 ? 7.605 20.453 10.461 1 79.12 133 THR A C 1
ATOM 1095 O O . THR A 1 133 ? 7.449 21.641 10.719 1 79.12 133 THR A O 1
ATOM 1098 N N . GLU A 1 134 ? 7.461 19.562 11.32 1 77.88 134 GLU A N 1
ATOM 1099 C CA . GLU A 1 134 ? 7.137 19.891 12.703 1 77.88 134 GLU A CA 1
ATOM 1100 C C . GLU A 1 134 ? 8.281 20.641 13.383 1 77.88 134 GLU A C 1
ATOM 1102 O O . GLU A 1 134 ? 8.055 21.578 14.141 1 77.88 134 GLU A O 1
ATOM 1107 N N . LEU A 1 135 ? 9.484 20.203 13.133 1 77.81 135 LEU A N 1
ATOM 1108 C CA . LEU A 1 135 ? 10.656 20.875 13.68 1 77.81 135 LEU A CA 1
ATOM 1109 C C . LEU A 1 135 ? 10.727 22.328 13.203 1 77.81 135 LEU A C 1
ATOM 1111 O O . LEU A 1 135 ? 11.031 23.219 13.992 1 77.81 135 LEU A O 1
ATOM 1115 N N . ASN A 1 136 ? 10.5 22.562 11.969 1 76.31 136 ASN A N 1
ATOM 1116 C CA . ASN A 1 136 ? 10.578 23.906 11.406 1 76.31 136 ASN A CA 1
ATOM 1117 C C . ASN A 1 136 ? 9.422 24.781 11.867 1 76.31 136 ASN A C 1
ATOM 1119 O O . ASN A 1 136 ? 9.547 26.016 11.922 1 76.31 136 ASN A O 1
ATOM 1123 N N . ARG A 1 137 ? 8.328 24.203 12.125 1 75.5 137 ARG A N 1
ATOM 1124 C CA . ARG A 1 137 ? 7.207 24.953 12.68 1 75.5 137 ARG A CA 1
ATOM 1125 C C . ARG A 1 137 ? 7.512 25.422 14.102 1 75.5 137 ARG A C 1
ATOM 1127 O O . ARG A 1 137 ? 7.191 26.547 14.469 1 75.5 137 ARG A O 1
ATOM 1134 N N . GLN A 1 138 ? 8.094 24.641 14.82 1 69.81 138 GLN A N 1
ATOM 1135 C CA . GLN A 1 138 ? 8.469 25 16.188 1 69.81 138 GLN A CA 1
ATOM 1136 C C . GLN A 1 138 ? 9.531 26.094 16.203 1 69.81 138 GLN A C 1
ATOM 1138 O O . GLN A 1 138 ? 9.5 26.984 17.062 1 69.81 138 GLN A O 1
ATOM 1143 N N . ASP A 1 139 ? 10.367 26.016 15.32 1 66.81 139 ASP A N 1
ATOM 1144 C CA . ASP A 1 139 ? 11.422 27.031 15.234 1 66.81 139 ASP A CA 1
ATOM 1145 C C . ASP A 1 139 ? 10.852 28.391 14.883 1 66.81 139 ASP A C 1
ATOM 1147 O O . ASP A 1 139 ? 11.336 29.422 15.359 1 66.81 139 ASP A O 1
ATOM 1151 N N . LYS A 1 140 ? 9.758 28.531 14.172 1 67.31 140 LYS A N 1
ATOM 1152 C CA . LYS A 1 140 ? 9.133 29.797 13.797 1 67.31 140 LYS A CA 1
ATOM 1153 C C . LYS A 1 140 ? 8.328 30.375 14.961 1 67.31 140 LYS A C 1
ATOM 1155 O O . LYS A 1 140 ? 8.156 31.594 15.055 1 67.31 140 LYS A O 1
ATOM 1160 N N . LEU A 1 141 ? 7.941 29.516 15.781 1 63.03 141 LEU A N 1
ATOM 1161 C CA . LEU A 1 141 ? 7.141 29.953 16.922 1 63.03 141 LEU A CA 1
ATOM 1162 C C . LEU A 1 141 ? 8.031 30.344 18.094 1 63.03 141 LEU A C 1
ATOM 1164 O O . LEU A 1 141 ? 7.566 30.984 19.047 1 63.03 141 LEU A O 1
ATOM 1168 N N . SER A 1 142 ? 9.219 30.031 18 1 56.09 142 SER A N 1
ATOM 1169 C CA . SER A 1 142 ? 10.156 30.484 19.031 1 56.09 142 SER A CA 1
ATOM 1170 C C . SER A 1 142 ? 10.844 31.781 18.641 1 56.09 142 SER A C 1
ATOM 1172 O O . SER A 1 142 ? 11.07 32.656 19.469 1 56.09 142 SER A O 1
ATOM 1174 N N . MET B 1 1 ? 16.859 13.445 17.844 1 51.03 1 MET B N 1
ATOM 1175 C CA . MET B 1 1 ? 16.188 13.398 16.547 1 51.03 1 MET B CA 1
ATOM 1176 C C . MET B 1 1 ? 14.891 12.602 16.625 1 51.03 1 MET B C 1
ATOM 1178 O O . MET B 1 1 ? 13.805 13.133 16.375 1 51.03 1 MET B O 1
ATOM 1182 N N . TYR B 1 2 ? 15.008 11.133 16.297 1 65.12 2 TYR B N 1
ATOM 1183 C CA . TYR B 1 2 ? 13.82 10.297 16.141 1 65.12 2 TYR B CA 1
ATOM 1184 C C . TYR B 1 2 ? 13.328 9.805 17.5 1 65.12 2 TYR B C 1
ATOM 1186 O O . TYR B 1 2 ? 14.078 9.188 18.25 1 65.12 2 TYR B O 1
ATOM 1194 N N . ASN B 1 3 ? 12.297 10.484 18.031 1 78.62 3 ASN B N 1
ATOM 1195 C CA . ASN B 1 3 ? 11.758 9.953 19.281 1 78.62 3 ASN B CA 1
ATOM 1196 C C . ASN B 1 3 ? 11.109 8.586 19.078 1 78.62 3 ASN B C 1
ATOM 1198 O O . ASN B 1 3 ? 11.016 8.102 17.938 1 78.62 3 ASN B O 1
ATOM 1202 N N . THR B 1 4 ? 11.008 7.855 20.094 1 84.81 4 THR B N 1
ATOM 1203 C CA . THR B 1 4 ? 10.453 6.508 20.125 1 84.81 4 THR B CA 1
ATOM 1204 C C . THR B 1 4 ? 9.141 6.449 19.328 1 84.81 4 THR B C 1
ATOM 1206 O O . THR B 1 4 ? 8.875 5.469 18.641 1 84.81 4 THR B O 1
ATOM 1209 N N . GLU B 1 5 ? 8.438 7.461 19.328 1 85.31 5 GLU B N 1
ATOM 1210 C CA . GLU B 1 5 ? 7.156 7.504 18.625 1 85.31 5 GLU B CA 1
ATOM 1211 C C . GLU B 1 5 ? 7.352 7.453 17.109 1 85.31 5 GLU B C 1
ATOM 1213 O O . GLU B 1 5 ? 6.598 6.777 16.406 1 85.31 5 GLU B O 1
ATOM 1218 N N . PHE B 1 6 ? 8.32 8.094 16.656 1 89 6 PHE B N 1
ATOM 1219 C CA . PHE B 1 6 ? 8.656 8.086 15.234 1 89 6 PHE B CA 1
ATOM 1220 C C . PHE B 1 6 ? 8.906 6.66 14.75 1 89 6 PHE B C 1
ATOM 1222 O O . PHE B 1 6 ? 8.305 6.219 13.773 1 89 6 PHE B O 1
ATOM 1229 N N . TRP B 1 7 ? 9.75 6.004 15.5 1 93.38 7 TRP B N 1
ATOM 1230 C CA . TRP B 1 7 ? 10.188 4.684 15.062 1 93.38 7 TRP B CA 1
ATOM 1231 C C . TRP B 1 7 ? 9.062 3.668 15.172 1 93.38 7 TRP B C 1
ATOM 1233 O O . TRP B 1 7 ? 8.938 2.77 14.336 1 93.38 7 TRP B O 1
ATOM 1243 N N . VAL B 1 8 ? 8.242 3.738 16.219 1 92.81 8 VAL B N 1
ATOM 1244 C CA . VAL B 1 8 ? 7.098 2.842 16.359 1 92.81 8 VAL B CA 1
ATOM 1245 C C . VAL B 1 8 ? 6.121 3.055 15.203 1 92.81 8 VAL B C 1
ATOM 1247 O O . VAL B 1 8 ? 5.668 2.092 14.586 1 92.81 8 VAL B O 1
ATOM 1250 N N . LYS B 1 9 ? 5.832 4.285 14.836 1 93.12 9 LYS B N 1
ATOM 1251 C CA . LYS B 1 9 ? 4.961 4.59 13.703 1 93.12 9 LYS B CA 1
ATOM 1252 C C . LYS B 1 9 ? 5.547 4.051 12.398 1 93.12 9 LYS B C 1
ATOM 1254 O O . LYS B 1 9 ? 4.828 3.463 11.586 1 93.12 9 LYS B O 1
ATOM 1259 N N . TYR B 1 10 ? 6.832 4.227 12.312 1 95.38 10 TYR B N 1
ATOM 1260 C CA . TYR B 1 10 ? 7.535 3.795 11.109 1 95.38 10 TYR B CA 1
ATOM 1261 C C . TYR B 1 10 ? 7.469 2.281 10.953 1 95.38 10 TYR B C 1
ATOM 1263 O O . TYR B 1 10 ? 7.078 1.778 9.891 1 95.38 10 TYR B O 1
ATOM 1271 N N . VAL B 1 11 ? 7.785 1.582 11.977 1 96.81 11 VAL B N 1
ATOM 1272 C CA . VAL B 1 11 ? 7.859 0.125 11.922 1 96.81 11 VAL B CA 1
ATOM 1273 C C . VAL B 1 11 ? 6.477 -0.451 11.625 1 96.81 11 VAL B C 1
ATOM 1275 O O . VAL B 1 11 ? 6.336 -1.326 10.766 1 96.81 11 VAL B O 1
ATOM 1278 N N . PHE B 1 12 ? 5.473 0.013 12.219 1 96.19 12 PHE B N 1
ATOM 1279 C CA . PHE B 1 12 ? 4.141 -0.552 12.039 1 96.19 12 PHE B CA 1
ATOM 1280 C C . PHE B 1 12 ? 3.551 -0.128 10.695 1 96.19 12 PHE B C 1
ATOM 1282 O O . PHE B 1 12 ? 2.74 -0.85 10.109 1 96.19 12 PHE B O 1
ATOM 1289 N N . ARG B 1 13 ? 3.979 1.002 10.203 1 96.88 13 ARG B N 1
ATOM 1290 C CA . ARG B 1 13 ? 3.582 1.37 8.844 1 96.88 13 ARG B CA 1
ATOM 1291 C C . ARG B 1 13 ? 4.215 0.438 7.816 1 96.88 13 ARG B C 1
ATOM 1293 O O . ARG B 1 13 ? 3.539 -0.037 6.902 1 96.88 13 ARG B O 1
ATOM 1300 N N . VAL B 1 14 ? 5.461 0.135 7.992 1 98 14 VAL B N 1
ATOM 1301 C CA . VAL B 1 14 ? 6.184 -0.766 7.102 1 98 14 VAL B CA 1
ATOM 1302 C C . VAL B 1 14 ? 5.543 -2.152 7.133 1 98 14 VAL B C 1
ATOM 1304 O O . VAL B 1 14 ? 5.27 -2.742 6.086 1 98 14 VAL B O 1
ATOM 1307 N N . LEU B 1 15 ? 5.32 -2.576 8.352 1 97.94 15 LEU B N 1
ATOM 1308 C CA . LEU B 1 15 ? 4.703 -3.887 8.508 1 97.94 15 LEU B CA 1
ATOM 1309 C C . LEU B 1 15 ? 3.33 -3.928 7.844 1 97.94 15 LEU B C 1
ATOM 1311 O O . LEU B 1 15 ? 2.98 -4.914 7.191 1 97.94 15 LEU B O 1
ATOM 1315 N N . HIS B 1 16 ? 2.625 -2.842 7.992 1 97.69 16 HIS B N 1
ATOM 1316 C CA . HIS B 1 16 ? 1.274 -2.797 7.441 1 97.69 16 HIS B CA 1
ATOM 1317 C C . HIS B 1 16 ? 1.303 -2.775 5.918 1 97.69 16 HIS B C 1
AT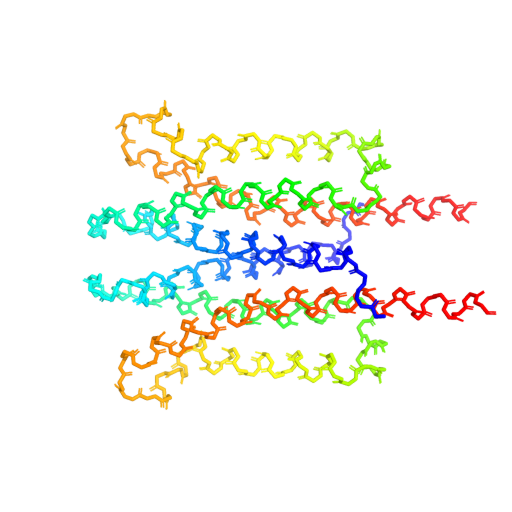OM 1319 O O . HIS B 1 16 ? 0.661 -3.604 5.27 1 97.69 16 HIS B O 1
ATOM 1325 N N . ILE B 1 17 ? 2.059 -1.975 5.34 1 97.75 17 ILE B N 1
ATOM 1326 C CA . ILE B 1 17 ? 2.062 -1.825 3.889 1 97.75 17 ILE B CA 1
ATOM 1327 C C . ILE B 1 17 ? 2.697 -3.055 3.246 1 97.75 17 ILE B C 1
ATOM 1329 O O . ILE B 1 17 ? 2.264 -3.5 2.18 1 97.75 17 ILE B O 1
ATOM 1333 N N . GLY B 1 18 ? 3.742 -3.553 3.855 1 98.31 18 GLY B N 1
ATOM 1334 C CA . GLY B 1 18 ? 4.348 -4.777 3.35 1 98.31 18 GLY B CA 1
ATOM 1335 C C . GLY B 1 18 ? 3.389 -5.953 3.332 1 98.31 18 GLY B C 1
ATOM 1336 O O . GLY B 1 18 ? 3.326 -6.695 2.35 1 98.31 18 GLY B O 1
ATOM 1337 N N . SER B 1 19 ? 2.635 -6.055 4.379 1 98.12 19 SER B N 1
ATOM 1338 C CA . SER B 1 19 ? 1.692 -7.164 4.48 1 98.12 19 SER B CA 1
ATOM 1339 C C . SER B 1 19 ? 0.517 -6.98 3.525 1 98.12 19 SER B C 1
ATOM 1341 O O . SER B 1 19 ? 0.031 -7.945 2.936 1 98.12 19 SER B O 1
ATOM 1343 N N . VAL B 1 20 ? 0.072 -5.77 3.377 1 98.06 20 VAL B N 1
ATOM 1344 C CA . VAL B 1 20 ? -0.977 -5.473 2.406 1 98.06 20 VAL B CA 1
ATOM 1345 C C . VAL B 1 20 ? -0.499 -5.832 1.003 1 98.06 20 VAL B C 1
ATOM 1347 O O . VAL B 1 20 ? -1.245 -6.426 0.219 1 98.06 20 VAL B O 1
ATOM 1350 N N . THR B 1 21 ? 0.685 -5.52 0.704 1 98.56 21 THR B N 1
ATOM 1351 C CA . THR B 1 21 ? 1.253 -5.793 -0.611 1 98.56 21 THR B CA 1
ATOM 1352 C C . THR B 1 21 ? 1.352 -7.297 -0.854 1 98.56 21 THR B C 1
ATOM 1354 O O . THR B 1 21 ? 0.922 -7.793 -1.898 1 98.56 21 THR B O 1
ATOM 1357 N N . ALA B 1 22 ? 1.874 -7.984 0.102 1 97.81 22 ALA B N 1
ATOM 1358 C CA . ALA B 1 22 ? 2.082 -9.422 -0.039 1 97.81 22 ALA B CA 1
ATOM 1359 C C . ALA B 1 22 ? 0.75 -10.164 -0.113 1 97.81 22 ALA B C 1
ATOM 1361 O O . ALA B 1 22 ? 0.519 -10.945 -1.037 1 97.81 22 ALA B O 1
ATOM 1362 N N . LEU B 1 23 ? -0.102 -9.914 0.826 1 97.62 23 LEU B N 1
ATOM 1363 C CA . LEU B 1 23 ? -1.376 -10.625 0.874 1 97.62 23 LEU B CA 1
ATOM 1364 C C . LEU B 1 23 ? -2.307 -10.141 -0.235 1 97.62 23 LEU B C 1
ATOM 1366 O O . LEU B 1 23 ? -2.926 -10.953 -0.927 1 97.62 23 LEU B O 1
ATOM 1370 N N . GLY B 1 24 ? -2.404 -8.852 -0.35 1 97.94 24 GLY B N 1
ATOM 1371 C CA . GLY B 1 24 ? -3.258 -8.297 -1.391 1 97.94 24 GLY B CA 1
ATOM 1372 C C . GLY B 1 24 ? -2.865 -8.75 -2.785 1 97.94 24 GLY B C 1
ATOM 1373 O O . GLY B 1 24 ? -3.725 -9.094 -3.596 1 97.94 24 GLY B O 1
ATOM 1374 N N . GLY B 1 25 ? -1.59 -8.711 -3.059 1 97.06 25 GLY B N 1
ATOM 1375 C CA . GLY B 1 25 ? -1.115 -9.188 -4.348 1 97.06 25 GLY B CA 1
ATOM 1376 C C . GLY B 1 25 ? -1.495 -10.633 -4.629 1 97.06 25 GLY B C 1
ATOM 1377 O O . GLY B 1 25 ? -1.956 -10.953 -5.727 1 97.06 25 GLY B O 1
ATOM 1378 N N . ARG B 1 26 ? -1.334 -11.438 -3.668 1 95.38 26 ARG B N 1
ATOM 1379 C CA . ARG B 1 26 ? -1.672 -12.852 -3.832 1 95.38 26 ARG B CA 1
ATOM 1380 C C . ARG B 1 26 ? -3.154 -13.023 -4.141 1 95.38 26 ARG B C 1
ATOM 1382 O O . ARG B 1 26 ? -3.52 -13.766 -5.055 1 95.38 26 ARG B O 1
ATOM 1389 N N . ILE B 1 27 ? -3.947 -12.352 -3.434 1 96.19 27 ILE B N 1
ATOM 1390 C CA . ILE B 1 27 ? -5.395 -12.469 -3.58 1 96.19 27 ILE B CA 1
ATOM 1391 C C . ILE B 1 27 ? -5.812 -11.992 -4.969 1 96.19 27 ILE B C 1
ATOM 1393 O O . ILE B 1 27 ? -6.648 -12.617 -5.621 1 96.19 27 ILE B O 1
ATOM 1397 N N . ILE B 1 28 ? -5.23 -10.977 -5.441 1 96.88 28 ILE B N 1
ATOM 1398 C CA . ILE B 1 28 ? -5.547 -10.43 -6.754 1 96.88 28 ILE B CA 1
ATOM 1399 C C . ILE B 1 28 ? -5.207 -11.445 -7.84 1 96.88 28 ILE B C 1
ATOM 1401 O O . ILE B 1 28 ? -6.043 -11.766 -8.688 1 96.88 28 ILE B O 1
ATOM 1405 N N . TYR B 1 29 ? -4.082 -11.992 -7.762 1 94.19 29 TYR B N 1
ATOM 1406 C CA . TYR B 1 29 ? -3.658 -12.914 -8.805 1 94.19 29 TYR B CA 1
ATOM 1407 C C . TYR B 1 29 ? -4.414 -14.234 -8.711 1 94.19 29 TYR B C 1
ATOM 1409 O O . TYR B 1 29 ? -4.734 -14.844 -9.734 1 94.19 29 TYR B O 1
ATOM 1417 N N . ASP B 1 30 ? -4.723 -14.672 -7.492 1 92.56 30 ASP B N 1
ATOM 1418 C CA . ASP B 1 30 ? -5.477 -15.914 -7.32 1 92.56 30 ASP B CA 1
ATOM 1419 C C . ASP B 1 30 ? -6.863 -15.797 -7.953 1 92.56 30 ASP B C 1
ATOM 1421 O O . ASP B 1 30 ? -7.387 -16.781 -8.484 1 92.56 30 ASP B O 1
ATOM 1425 N N . TYR B 1 31 ? -7.406 -14.688 -7.781 1 95.25 31 TYR B N 1
ATOM 1426 C CA . TYR B 1 31 ? -8.758 -14.508 -8.305 1 95.25 31 TYR B CA 1
ATOM 1427 C C . TYR B 1 31 ? -8.734 -14.328 -9.812 1 95.25 31 TYR B C 1
ATOM 1429 O O . TYR B 1 31 ? -9.547 -14.93 -10.523 1 95.25 31 TYR B O 1
ATOM 1437 N N . LEU B 1 32 ? -7.801 -13.539 -10.383 1 95.19 32 LEU B N 1
ATOM 1438 C CA . LEU B 1 32 ? -7.777 -13.203 -11.805 1 95.19 32 LEU B CA 1
ATOM 1439 C C . LEU B 1 32 ? -7.262 -14.375 -12.633 1 95.19 32 LEU B C 1
ATOM 1441 O O . LEU B 1 32 ? -7.602 -14.5 -13.812 1 95.19 32 LEU B O 1
ATOM 1445 N N . TRP B 1 33 ? -6.465 -15.172 -12.008 1 92.38 33 TRP B N 1
ATOM 1446 C CA . TRP B 1 33 ? -5.922 -16.359 -12.664 1 92.38 33 TRP B CA 1
ATOM 1447 C C . TRP B 1 33 ? -6.082 -17.594 -11.773 1 92.38 33 TRP B C 1
ATOM 1449 O O . TRP B 1 33 ? -5.098 -18.109 -11.25 1 92.38 33 TRP B O 1
ATOM 1459 N N . PRO B 1 34 ? -7.273 -18.172 -11.68 1 86.94 34 PRO B N 1
ATOM 1460 C CA . PRO B 1 34 ? -7.566 -19.281 -10.758 1 86.94 34 PRO B CA 1
ATOM 1461 C C . PRO B 1 34 ? -6.898 -20.594 -11.172 1 86.94 34 PRO B C 1
ATOM 1463 O O . PRO B 1 34 ? -6.766 -21.5 -10.352 1 86.94 34 PRO B O 1
ATOM 1466 N N . ASP B 1 35 ? -6.52 -20.734 -12.352 1 79.38 35 ASP B N 1
ATOM 1467 C CA . ASP B 1 35 ? -5.969 -21.984 -12.852 1 79.38 35 ASP B CA 1
ATOM 1468 C C . ASP B 1 35 ? -4.469 -22.078 -12.586 1 79.38 35 ASP B C 1
ATOM 1470 O O . ASP B 1 35 ? -3.814 -23.031 -13 1 79.38 35 ASP B O 1
ATOM 1474 N N . GLN B 1 36 ? -4.199 -20.984 -11.781 1 74.06 36 GLN B N 1
ATOM 1475 C CA . GLN B 1 36 ? -2.773 -21.047 -11.469 1 74.06 36 GLN B CA 1
ATOM 1476 C C . GLN B 1 36 ? -2.494 -22.062 -10.367 1 74.06 36 GLN B C 1
ATOM 1478 O O . GLN B 1 36 ? -3.363 -22.344 -9.547 1 74.06 36 GLN B O 1
ATOM 1483 N N . GLY B 1 37 ? -1.799 -23.047 -10.57 1 71.12 37 GLY B N 1
ATOM 1484 C CA . GLY B 1 37 ? -1.399 -24.156 -9.719 1 71.12 37 GLY B CA 1
ATOM 1485 C C . GLY B 1 37 ? -1.883 -24.016 -8.289 1 71.12 37 GLY B C 1
ATOM 1486 O O . GLY B 1 37 ? -2.318 -22.938 -7.879 1 71.12 37 GLY B O 1
ATOM 1487 N N . GLU B 1 38 ? -1.938 -25.062 -7.59 1 76.19 38 GLU B N 1
ATOM 1488 C CA . GLU B 1 38 ? -2.373 -25.109 -6.199 1 76.19 38 GLU B CA 1
ATOM 1489 C C . GLU B 1 38 ? -1.417 -24.328 -5.297 1 76.19 38 GLU B C 1
ATOM 1491 O O . GLU B 1 38 ? -0.211 -24.297 -5.555 1 76.19 38 GLU B O 1
ATOM 1496 N N . ILE B 1 39 ? -1.995 -23.625 -4.367 1 81.88 39 ILE B N 1
ATOM 1497 C CA . ILE B 1 39 ? -1.211 -22.922 -3.355 1 81.88 39 ILE B CA 1
ATOM 1498 C C . ILE B 1 39 ? -0.505 -23.938 -2.457 1 81.88 39 ILE B C 1
ATOM 1500 O O . ILE B 1 39 ? -1.136 -24.859 -1.937 1 81.88 39 ILE B O 1
ATOM 1504 N N . THR B 1 40 ? 0.749 -23.766 -2.432 1 88.94 40 THR B N 1
ATOM 1505 C CA . THR B 1 40 ? 1.511 -24.656 -1.564 1 88.94 40 THR B CA 1
ATOM 1506 C C . THR B 1 40 ? 1.274 -24.312 -0.096 1 88.94 40 THR B C 1
ATOM 1508 O O . THR B 1 40 ? 0.79 -23.234 0.224 1 88.94 40 THR B O 1
ATOM 1511 N N . LYS B 1 41 ? 1.633 -25.25 0.741 1 91.06 41 LYS B N 1
ATOM 1512 C CA . LYS B 1 41 ? 1.495 -25.047 2.18 1 91.06 41 LYS B CA 1
ATOM 1513 C C . LYS B 1 41 ? 2.326 -23.859 2.643 1 91.06 41 LYS B C 1
ATOM 1515 O O . LYS B 1 41 ? 1.878 -23.062 3.48 1 91.06 41 LYS B O 1
ATOM 1520 N N . SER B 1 42 ? 3.533 -23.703 2.117 1 93 42 SER B N 1
ATOM 1521 C CA . SER B 1 42 ? 4.41 -22.609 2.492 1 93 42 SER B CA 1
ATOM 1522 C C . SER B 1 42 ? 3.83 -21.266 2.049 1 93 42 SER B C 1
ATOM 1524 O O . SER B 1 42 ? 3.938 -20.266 2.766 1 93 42 SER B O 1
ATOM 1526 N N . GLN B 1 43 ? 3.23 -21.219 0.909 1 92.75 43 GLN B N 1
ATOM 1527 C CA . GLN B 1 43 ? 2.586 -20 0.424 1 92.75 43 GLN B CA 1
ATOM 1528 C C . GLN B 1 43 ? 1.382 -19.625 1.286 1 92.75 43 GLN B C 1
ATOM 1530 O O . GLN B 1 43 ? 1.166 -18.453 1.594 1 92.75 43 GLN B O 1
ATOM 1535 N N . ALA B 1 44 ? 0.679 -20.625 1.658 1 90.06 44 ALA B N 1
ATOM 1536 C CA . ALA B 1 44 ? -0.486 -20.406 2.512 1 90.06 44 ALA B CA 1
ATOM 1537 C C . ALA B 1 44 ? -0.071 -19.859 3.875 1 90.06 44 ALA B C 1
ATOM 1539 O O . ALA B 1 44 ? -0.718 -18.953 4.41 1 90.06 44 ALA B O 1
ATOM 1540 N N . LEU B 1 45 ? 0.925 -20.391 4.398 1 94.25 45 LEU B N 1
ATOM 1541 C CA . LEU B 1 45 ? 1.45 -19.922 5.672 1 94.25 45 LEU B CA 1
ATOM 1542 C C . LEU B 1 45 ? 1.916 -18.469 5.555 1 94.25 45 LEU B C 1
ATOM 1544 O O . LEU B 1 45 ? 1.625 -17.641 6.426 1 94.25 45 LEU B O 1
ATOM 1548 N N . PHE B 1 46 ? 2.621 -18.172 4.504 1 95.69 46 PHE B N 1
ATOM 1549 C CA . PHE B 1 46 ? 3.096 -16.812 4.266 1 95.69 46 PHE B CA 1
ATOM 1550 C C . PHE B 1 46 ? 1.926 -15.844 4.152 1 95.69 46 PHE B C 1
ATOM 1552 O O . PHE B 1 46 ? 1.949 -14.758 4.742 1 95.69 46 PHE B O 1
ATOM 1559 N N . ALA B 1 47 ? 0.917 -16.25 3.457 1 93.62 47 ALA B N 1
ATOM 1560 C CA . ALA B 1 47 ? -0.282 -15.43 3.324 1 93.62 47 ALA B CA 1
ATOM 1561 C C . ALA B 1 47 ? -0.965 -15.234 4.676 1 93.62 47 ALA B C 1
ATOM 1563 O O . ALA B 1 47 ? -1.392 -14.125 5.004 1 93.62 47 ALA B O 1
ATOM 1564 N N . GLY B 1 48 ? -1.078 -16.297 5.438 1 92.69 48 GLY B N 1
ATOM 1565 C CA . GLY B 1 48 ? -1.675 -16.219 6.762 1 92.69 48 GLY B CA 1
ATOM 1566 C C . GLY B 1 48 ? -0.929 -15.289 7.699 1 92.69 48 GLY B C 1
ATOM 1567 O O . GLY B 1 48 ? -1.543 -14.477 8.391 1 92.69 48 GLY B O 1
ATOM 1568 N N . ILE B 1 49 ? 0.363 -15.375 7.703 1 95.94 49 ILE B N 1
ATOM 1569 C CA . ILE B 1 49 ? 1.204 -14.5 8.516 1 95.94 49 ILE B CA 1
ATOM 1570 C C . ILE B 1 49 ? 1.047 -13.055 8.055 1 95.94 49 ILE B C 1
ATOM 1572 O O . ILE B 1 49 ? 0.94 -12.141 8.883 1 95.94 49 ILE B O 1
ATOM 1576 N N . SER B 1 50 ? 1.051 -12.883 6.781 1 96.19 50 SER B N 1
ATOM 1577 C CA . SER B 1 50 ? 0.841 -11.539 6.238 1 96.19 50 SER B CA 1
ATOM 1578 C C . SER B 1 50 ? -0.496 -10.961 6.691 1 96.19 50 SER B C 1
ATOM 1580 O O . SER B 1 50 ? -0.583 -9.789 7.047 1 96.19 50 SER B O 1
ATOM 1582 N N . GLY B 1 51 ? -1.535 -11.82 6.68 1 95.31 51 GLY B N 1
ATOM 1583 C CA . GLY B 1 51 ? -2.828 -11.367 7.16 1 95.31 51 GLY B CA 1
ATOM 1584 C C . GLY B 1 51 ? -2.811 -10.961 8.625 1 95.31 51 GLY B C 1
ATOM 1585 O O . GLY B 1 51 ? -3.346 -9.906 8.984 1 95.31 51 GLY B O 1
ATOM 1586 N N . PHE B 1 52 ? -2.193 -11.711 9.406 1 95.44 52 PHE B N 1
ATOM 1587 C CA . PHE B 1 52 ? -2.092 -11.438 10.836 1 95.44 52 PHE B CA 1
ATOM 1588 C C . PHE B 1 52 ? -1.343 -10.133 11.078 1 95.44 52 PHE B C 1
ATOM 1590 O O . PHE B 1 52 ? -1.812 -9.273 11.828 1 95.44 52 PHE B O 1
ATOM 1597 N N . LEU B 1 53 ? -0.236 -9.977 10.469 1 97 53 LEU B N 1
ATOM 1598 C CA . LEU B 1 53 ? 0.582 -8.781 10.633 1 97 53 LEU B CA 1
ATOM 1599 C C . LEU B 1 53 ? -0.147 -7.551 10.117 1 97 53 LEU B C 1
ATOM 1601 O O . LEU B 1 53 ? -0.038 -6.469 10.695 1 97 53 LEU B O 1
ATOM 1605 N N . MET B 1 54 ? -0.817 -7.703 9.031 1 96.94 54 MET B N 1
ATOM 1606 C CA . MET B 1 54 ? -1.583 -6.605 8.453 1 96.94 54 MET B CA 1
ATOM 1607 C C . MET B 1 54 ? -2.6 -6.062 9.453 1 96.94 54 MET B C 1
ATOM 1609 O O . MET B 1 54 ? -2.703 -4.852 9.641 1 96.94 54 MET B O 1
ATOM 1613 N N . ILE B 1 55 ? -3.293 -6.941 10.102 1 95.12 55 ILE B N 1
ATOM 1614 C CA . ILE B 1 55 ? -4.336 -6.566 11.047 1 95.12 55 ILE B CA 1
ATOM 1615 C C . ILE B 1 55 ? -3.703 -5.938 12.289 1 95.12 55 ILE B C 1
ATOM 1617 O O . ILE B 1 55 ? -4.121 -4.863 12.734 1 95.12 55 ILE B O 1
ATOM 1621 N N . LEU B 1 56 ? -2.74 -6.602 12.828 1 95.56 56 LEU B N 1
ATOM 1622 C CA . LEU B 1 56 ? -2.066 -6.102 14.023 1 95.56 56 LEU B CA 1
ATOM 1623 C C . LEU B 1 56 ? -1.478 -4.715 13.773 1 95.56 56 LEU B C 1
ATOM 1625 O O . LEU B 1 56 ? -1.72 -3.785 14.547 1 95.56 56 LEU B O 1
ATOM 1629 N N . ALA B 1 57 ? -0.744 -4.578 12.727 1 96.81 57 ALA B N 1
ATOM 1630 C CA . ALA B 1 57 ? -0.119 -3.299 12.398 1 96.81 57 ALA B CA 1
ATOM 1631 C C . ALA B 1 57 ? -1.172 -2.236 12.094 1 96.81 57 ALA B C 1
ATOM 1633 O O . ALA B 1 57 ? -1.008 -1.069 12.461 1 96.81 57 ALA B O 1
ATOM 1634 N N . GLY B 1 58 ? -2.211 -2.615 11.398 1 93.75 58 GLY B N 1
ATOM 1635 C CA . GLY B 1 58 ? -3.301 -1.69 11.133 1 93.75 58 GLY B CA 1
ATOM 1636 C C . GLY B 1 58 ? -3.928 -1.128 12.391 1 93.75 58 GLY B C 1
ATOM 1637 O O . GLY B 1 58 ? -4.164 0.078 12.484 1 93.75 58 GLY B O 1
ATOM 1638 N N . ILE B 1 59 ? -4.168 -1.955 13.336 1 89.62 59 ILE B N 1
ATOM 1639 C CA . ILE B 1 59 ? -4.762 -1.554 14.609 1 89.62 59 ILE B CA 1
ATOM 1640 C C . ILE B 1 59 ? -3.818 -0.605 15.344 1 89.62 59 ILE B C 1
ATOM 1642 O O . ILE B 1 59 ? -4.234 0.454 15.812 1 89.62 59 ILE B O 1
ATOM 1646 N N . VAL B 1 60 ? -2.576 -0.908 15.414 1 91.94 60 VAL B N 1
ATOM 1647 C CA . VAL B 1 60 ? -1.598 -0.07 16.094 1 91.94 60 VAL B CA 1
ATOM 1648 C C . VAL B 1 60 ? -1.511 1.29 15.414 1 91.94 60 VAL B C 1
ATOM 1650 O O . VAL B 1 60 ? -1.462 2.328 16.078 1 91.94 60 VAL B O 1
ATOM 1653 N N . ASN B 1 61 ? -1.53 1.3 14.062 1 90.69 61 ASN B N 1
ATOM 1654 C CA . ASN B 1 61 ? -1.483 2.551 13.312 1 90.69 61 ASN B CA 1
ATOM 1655 C C . ASN B 1 61 ? -2.66 3.457 13.664 1 90.69 61 ASN B C 1
ATOM 1657 O O . ASN B 1 61 ? -2.504 4.676 13.766 1 90.69 61 ASN B O 1
ATOM 1661 N N . ILE B 1 62 ? -3.783 2.887 13.82 1 84.62 62 ILE B N 1
ATOM 1662 C CA . ILE B 1 62 ? -4.965 3.666 14.172 1 84.62 62 ILE B CA 1
ATOM 1663 C C . ILE B 1 62 ? -4.785 4.281 15.555 1 84.62 62 ILE B C 1
ATOM 1665 O O . ILE B 1 62 ? -5.133 5.445 15.773 1 84.62 62 ILE B O 1
ATOM 1669 N N . PHE B 1 63 ? -4.227 3.553 16.469 1 84 63 PHE B N 1
ATOM 1670 C CA . PHE B 1 63 ? -4.016 4.039 17.812 1 84 63 PHE B CA 1
ATOM 1671 C C . PHE B 1 63 ? -2.982 5.16 17.828 1 84 63 PHE B C 1
ATOM 1673 O O . PHE B 1 63 ? -3.062 6.074 18.656 1 84 63 PHE B O 1
ATOM 1680 N N . LEU B 1 64 ? -2.098 5.102 16.938 1 83.69 64 LEU B N 1
ATOM 1681 C CA . LEU B 1 64 ? -1.001 6.062 16.922 1 83.69 64 LEU B CA 1
ATOM 1682 C C . LEU B 1 64 ? -1.398 7.324 16.156 1 83.69 64 LEU B C 1
ATOM 1684 O O . LEU B 1 64 ? -0.651 8.305 16.141 1 83.69 64 LEU B O 1
ATOM 1688 N N . LEU B 1 65 ? -2.477 7.254 15.492 1 76.62 65 LEU B N 1
ATOM 1689 C CA . LEU B 1 65 ? -2.947 8.414 14.742 1 76.62 65 LEU B CA 1
ATOM 1690 C C . LEU B 1 65 ? -3.215 9.594 15.68 1 76.62 65 LEU B C 1
ATOM 1692 O O . LEU B 1 65 ? -3.934 9.445 16.672 1 76.62 65 LEU B O 1
ATOM 1696 N N . LYS B 1 66 ? -2.607 10.711 15.383 1 63.56 66 LYS B N 1
ATOM 1697 C CA . LYS B 1 66 ? -2.797 11.914 16.188 1 63.56 66 LYS B CA 1
ATOM 1698 C C . LYS B 1 66 ? -4.121 12.594 15.867 1 63.56 66 LYS B C 1
ATOM 1700 O O . LYS B 1 66 ? -4.543 12.617 14.711 1 63.56 66 LYS B O 1
ATOM 1705 N N . GLY B 1 67 ? -4.664 13.188 16.828 1 60.44 67 GLY B N 1
ATOM 1706 C CA . GLY B 1 67 ? -5.891 13.953 16.688 1 60.44 67 GLY B CA 1
ATOM 1707 C C . GLY B 1 67 ? -7.121 13.078 16.531 1 60.44 67 GLY B C 1
ATOM 1708 O O . GLY B 1 67 ? -8.227 13.586 16.328 1 60.44 67 GLY B O 1
ATOM 1709 N N . LYS B 1 68 ? -6.816 11.812 16.594 1 61.5 68 LYS B N 1
ATOM 1710 C CA . LYS B 1 68 ? -7.906 10.867 16.359 1 61.5 68 LYS B CA 1
ATOM 1711 C C . LYS B 1 68 ? -9.016 11.031 17.391 1 61.5 68 LYS B C 1
ATOM 1713 O O . LYS B 1 68 ? -10.195 10.883 17.078 1 61.5 68 LYS B O 1
ATOM 1718 N N . GLU B 1 69 ? -8.477 11.281 18.438 1 61.47 69 GLU B N 1
ATOM 1719 C CA . GLU B 1 69 ? -9.477 11.352 19.5 1 61.47 69 GLU B CA 1
ATOM 1720 C C . GLU B 1 69 ? -10.508 12.438 19.219 1 61.47 69 GLU B C 1
ATOM 1722 O O . GLU B 1 69 ? -11.711 12.227 19.406 1 61.47 69 GLU B O 1
ATOM 1727 N N . LYS B 1 70 ? -10.031 13.484 18.75 1 62.78 70 LYS B N 1
ATOM 1728 C CA . LYS B 1 70 ? -10.961 14.562 18.422 1 62.78 70 LYS B CA 1
ATOM 1729 C C . LYS B 1 70 ? -11.844 14.188 17.234 1 62.78 70 LYS B C 1
ATOM 1731 O O . LYS B 1 70 ? -13.047 14.445 17.25 1 62.78 70 LYS B O 1
ATOM 1736 N N . LEU B 1 71 ? -11.258 13.547 16.391 1 67.44 71 LEU B N 1
ATOM 1737 C CA . LEU B 1 71 ? -12.008 13.164 15.195 1 67.44 71 LEU B CA 1
ATOM 1738 C C . LEU B 1 71 ? -13 12.055 15.508 1 67.44 71 LEU B C 1
ATOM 1740 O O . LEU B 1 71 ? -14.141 12.086 15.039 1 67.44 71 LEU B O 1
ATOM 1744 N N . LYS B 1 72 ? -12.625 11.172 16.266 1 66.75 72 LYS B N 1
ATOM 1745 C CA . LYS B 1 72 ? -13.5 10.062 16.641 1 66.75 72 LYS B CA 1
ATOM 1746 C C . LYS B 1 72 ? -14.75 10.57 17.359 1 66.75 72 LYS B C 1
ATOM 1748 O O . LYS B 1 72 ? -15.852 10.07 17.125 1 66.75 72 LYS B O 1
ATOM 1753 N N . SER B 1 73 ? -14.492 11.5 18.141 1 70.06 73 SER B N 1
ATOM 1754 C CA . SER B 1 73 ? -15.602 12.023 18.938 1 70.06 73 SER B CA 1
ATOM 1755 C C . SER B 1 73 ? -16.516 12.914 18.094 1 70.06 73 SER B C 1
ATOM 1757 O O . SER B 1 73 ? -17.734 12.922 18.297 1 70.06 73 SER B O 1
ATOM 1759 N N . LYS B 1 74 ? -15.953 13.445 17.109 1 72.5 74 LYS B N 1
ATOM 1760 C CA . LYS B 1 74 ? -16.719 14.453 16.391 1 72.5 74 LYS B CA 1
ATOM 1761 C C . LYS B 1 74 ? -17.25 13.914 15.07 1 72.5 74 LYS B C 1
ATOM 1763 O O . LYS B 1 74 ? -18.219 14.438 14.516 1 72.5 74 LYS B O 1
ATOM 1768 N N . ASN B 1 75 ? -16.578 12.883 14.656 1 78.94 75 ASN B N 1
ATOM 1769 C CA . ASN B 1 75 ? -17 12.336 13.367 1 78.94 75 ASN B CA 1
ATOM 1770 C C . ASN B 1 75 ? -17.297 10.844 13.469 1 78.94 75 ASN B C 1
ATOM 1772 O O . ASN B 1 75 ? -16.453 10.016 13.156 1 78.94 75 ASN B O 1
ATOM 1776 N N . LYS B 1 76 ? -18.516 10.492 13.781 1 83.38 76 LYS B N 1
ATOM 1777 C CA . LYS B 1 76 ? -18.953 9.117 14 1 83.38 76 LYS B CA 1
ATOM 1778 C C . LYS B 1 76 ? -18.875 8.297 12.711 1 83.38 76 LYS B C 1
ATOM 1780 O O . LYS B 1 76 ? -18.609 7.098 12.75 1 83.38 76 LYS B O 1
ATOM 1785 N N . PHE B 1 7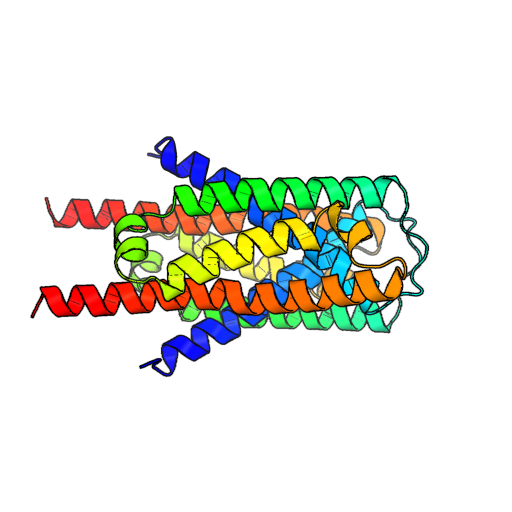7 ? -19.125 8.93 11.633 1 86.25 77 PHE B N 1
ATOM 1786 C CA . PHE B 1 77 ? -19.031 8.25 10.344 1 86.25 77 PHE B CA 1
ATOM 1787 C C . PHE B 1 77 ? -17.625 7.73 10.094 1 86.25 77 PHE B C 1
ATOM 1789 O O . PHE B 1 77 ? -17.438 6.562 9.75 1 86.25 77 PHE B O 1
ATOM 1796 N N . TRP B 1 78 ? -16.672 8.586 10.266 1 88.62 78 TRP B N 1
ATOM 1797 C CA . TRP B 1 78 ? -15.273 8.219 10.055 1 88.62 78 TRP B CA 1
ATOM 1798 C C . TRP B 1 78 ? -14.844 7.125 11.023 1 88.62 78 TRP B C 1
ATOM 1800 O O . TRP B 1 78 ? -14.297 6.102 10.617 1 88.62 78 TRP B O 1
ATOM 1810 N N . ALA B 1 79 ? -15.195 7.258 12.273 1 85.94 79 ALA B N 1
ATOM 1811 C CA . ALA B 1 79 ? -14.82 6.281 13.297 1 85.94 79 ALA B CA 1
ATOM 1812 C C . ALA B 1 79 ? -15.531 4.949 13.07 1 85.94 79 ALA B C 1
ATOM 1814 O O . ALA B 1 79 ? -14.922 3.887 13.18 1 85.94 79 ALA B O 1
ATOM 1815 N N . GLY B 1 80 ? -16.781 5.039 12.805 1 88.88 80 GLY B N 1
ATOM 1816 C CA . GLY B 1 80 ? -17.547 3.832 12.547 1 88.88 80 GLY B CA 1
ATOM 1817 C C . GLY B 1 80 ? -17.047 3.043 11.352 1 88.88 80 GLY B C 1
ATOM 1818 O O . GLY B 1 80 ? -16.969 1.814 11.406 1 88.88 80 GLY B O 1
ATOM 1819 N N . THR B 1 81 ? -16.719 3.756 10.305 1 92.31 81 THR B N 1
ATOM 1820 C CA . THR B 1 81 ? -16.219 3.105 9.102 1 92.31 81 THR B CA 1
ATOM 1821 C C . THR B 1 81 ? -14.875 2.436 9.375 1 92.31 81 THR B C 1
ATOM 1823 O O . THR B 1 81 ? -14.594 1.353 8.859 1 92.31 81 THR B O 1
ATOM 1826 N N . LEU B 1 82 ? -14.086 3.045 10.188 1 89.94 82 LEU B N 1
ATOM 1827 C CA . LEU B 1 82 ? -12.797 2.463 10.555 1 89.94 82 LEU B CA 1
ATOM 1828 C C . LEU B 1 82 ? -12.992 1.159 11.32 1 89.94 82 LEU B C 1
ATOM 1830 O O . LEU B 1 82 ? -12.289 0.176 11.07 1 89.94 82 LEU B O 1
ATOM 1834 N N . HIS B 1 83 ? -13.93 1.146 12.227 1 88.62 83 HIS B N 1
ATOM 1835 C CA . HIS B 1 83 ? -14.211 -0.055 13 1 88.62 83 HIS B CA 1
ATOM 1836 C C . HIS B 1 83 ? -14.766 -1.165 12.117 1 88.62 83 HIS B C 1
ATOM 1838 O O . HIS B 1 83 ? -14.375 -2.326 12.242 1 88.62 83 HIS B O 1
ATOM 1844 N N . LEU B 1 84 ? -15.633 -0.79 11.266 1 93.25 84 LEU B N 1
ATOM 1845 C CA . LEU B 1 84 ? -16.203 -1.766 10.352 1 93.25 84 LEU B CA 1
ATOM 1846 C C . LEU B 1 84 ? -15.133 -2.367 9.453 1 93.25 84 LEU B C 1
ATOM 1848 O O . LEU B 1 84 ? -15.117 -3.58 9.227 1 93.25 84 LEU B O 1
ATOM 1852 N N . LYS B 1 85 ? -14.336 -1.506 9.016 1 94.94 85 LYS B N 1
ATOM 1853 C CA . LYS B 1 85 ? -13.227 -1.965 8.188 1 94.94 85 LYS B CA 1
ATOM 1854 C C . LYS B 1 85 ? -12.344 -2.957 8.945 1 94.94 85 LYS B C 1
ATOM 1856 O O . LYS B 1 85 ? -11.969 -4 8.398 1 94.94 85 LYS B O 1
ATOM 1861 N N . ALA B 1 86 ? -12.023 -2.684 10.117 1 91.12 86 ALA B N 1
ATOM 1862 C CA . ALA B 1 86 ? -11.18 -3.564 10.922 1 91.12 86 ALA B CA 1
ATOM 1863 C C . ALA B 1 86 ? -11.852 -4.918 11.148 1 91.12 86 ALA B C 1
ATOM 1865 O O . ALA B 1 86 ? -11.242 -5.965 10.93 1 91.12 86 ALA B O 1
ATOM 1866 N N . ILE B 1 87 ? -13.102 -4.906 11.477 1 93.62 87 ILE B N 1
ATOM 1867 C CA . ILE B 1 87 ? -13.844 -6.125 11.797 1 93.62 87 ILE B CA 1
ATOM 1868 C C . ILE B 1 87 ? -13.969 -6.992 10.547 1 93.62 87 ILE B C 1
ATOM 1870 O O . ILE B 1 87 ? -13.711 -8.195 10.594 1 93.62 87 ILE B O 1
ATOM 1874 N N . THR B 1 88 ? -14.305 -6.383 9.461 1 95.94 88 THR B N 1
ATOM 1875 C CA . THR B 1 88 ? -14.484 -7.164 8.242 1 95.94 88 THR B CA 1
ATOM 1876 C C . THR B 1 88 ? -13.148 -7.691 7.734 1 95.94 88 THR B C 1
ATOM 1878 O O . THR B 1 88 ? -13.078 -8.789 7.176 1 95.94 88 THR B O 1
ATOM 1881 N N . THR B 1 89 ? -12.133 -6.914 7.895 1 95.88 89 THR B N 1
ATOM 1882 C CA . THR B 1 89 ? -10.805 -7.387 7.504 1 95.88 89 THR B CA 1
ATOM 1883 C C . THR B 1 89 ? -10.43 -8.641 8.289 1 95.88 89 THR B C 1
ATOM 1885 O O . THR B 1 89 ? -9.906 -9.602 7.715 1 95.88 89 THR B O 1
ATOM 1888 N N . ILE B 1 90 ? -10.703 -8.68 9.594 1 94.69 90 ILE B N 1
ATOM 1889 C CA . ILE B 1 90 ? -10.398 -9.82 10.453 1 94.69 90 ILE B CA 1
ATOM 1890 C C . ILE B 1 90 ? -11.164 -11.047 9.969 1 94.69 90 ILE B C 1
ATOM 1892 O O . ILE B 1 90 ? -10.609 -12.156 9.938 1 94.69 90 ILE B O 1
ATOM 1896 N N . ILE B 1 91 ? -12.297 -10.867 9.508 1 95 91 ILE B N 1
ATOM 1897 C CA . ILE B 1 91 ? -13.148 -11.984 9.109 1 95 91 ILE B CA 1
ATOM 1898 C C . ILE B 1 91 ? -12.75 -12.461 7.711 1 95 91 ILE B C 1
ATOM 1900 O O . ILE B 1 91 ? -12.602 -13.664 7.477 1 95 91 ILE B O 1
ATOM 1904 N N . ILE B 1 92 ? -12.5 -11.57 6.816 1 96.06 92 ILE B N 1
ATOM 1905 C CA . ILE B 1 92 ? -12.43 -11.898 5.395 1 96.06 92 ILE B CA 1
ATOM 1906 C C . ILE B 1 92 ? -10.984 -12.234 5.02 1 96.06 92 ILE B C 1
ATOM 1908 O O . ILE B 1 92 ? -10.742 -13.062 4.145 1 96.06 92 ILE B O 1
ATOM 1912 N N . LEU B 1 93 ? -10.008 -11.641 5.676 1 95.31 93 LEU B N 1
ATOM 1913 C CA . LEU B 1 93 ? -8.633 -11.781 5.215 1 95.31 93 LEU B CA 1
ATOM 1914 C C . LEU B 1 93 ? -7.82 -12.633 6.18 1 95.31 93 LEU B C 1
ATOM 1916 O O . LEU B 1 93 ? -6.59 -12.602 6.156 1 95.31 93 LEU B O 1
ATOM 1920 N N . THR B 1 94 ? -8.43 -13.375 7.059 1 88.62 94 THR B N 1
ATOM 1921 C CA . THR B 1 94 ? -7.773 -14.336 7.941 1 88.62 94 THR B CA 1
ATOM 1922 C C . THR B 1 94 ? -8.328 -15.734 7.723 1 88.62 94 THR B C 1
ATOM 1924 O O . THR B 1 94 ? -9.203 -15.945 6.875 1 88.62 94 THR B O 1
ATOM 1927 N N . PRO B 1 95 ? -7.734 -16.688 8.391 1 85.38 95 PRO B N 1
ATOM 1928 C CA . PRO B 1 95 ? -8.227 -18.047 8.242 1 85.38 95 PRO B CA 1
ATOM 1929 C C . PRO B 1 95 ? -9.703 -18.188 8.609 1 85.38 95 PRO B C 1
ATOM 1931 O O . PRO B 1 95 ? -10.328 -19.203 8.281 1 85.38 95 PRO B O 1
ATOM 1934 N N . LEU B 1 96 ? -10.32 -17.219 9.203 1 89.94 96 LEU B N 1
ATOM 1935 C CA . LEU B 1 96 ? -11.75 -17.25 9.516 1 89.94 96 LEU B CA 1
ATOM 1936 C C . LEU B 1 96 ? -12.586 -17.234 8.242 1 89.94 96 LEU B C 1
ATOM 1938 O O . LEU B 1 96 ? -13.773 -17.547 8.273 1 89.94 96 LEU B O 1
ATOM 1942 N N . ALA B 1 97 ? -11.953 -16.891 7.121 1 91.19 97 ALA B N 1
ATOM 1943 C CA . ALA B 1 97 ? -12.656 -16.797 5.844 1 91.19 97 ALA B CA 1
ATOM 1944 C C . ALA B 1 97 ? -13.211 -18.156 5.422 1 91.19 97 ALA B C 1
ATOM 1946 O O . ALA B 1 97 ? -14.18 -18.234 4.66 1 91.19 97 ALA B O 1
ATOM 1947 N N . LYS B 1 98 ? -12.57 -19.203 5.867 1 87.56 98 LYS B N 1
ATOM 1948 C CA . LYS B 1 98 ? -13 -20.547 5.496 1 87.56 98 LYS B CA 1
ATOM 1949 C C . LYS B 1 98 ? -14.43 -20.812 5.969 1 87.56 98 LYS B C 1
ATOM 1951 O O . LYS B 1 98 ? -15.094 -21.719 5.465 1 87.56 98 LYS B O 1
ATOM 1956 N N . PHE B 1 99 ? -14.867 -20.047 6.945 1 92.19 99 PHE B N 1
ATOM 1957 C CA . PHE B 1 99 ? -16.188 -20.281 7.516 1 92.19 99 PHE B CA 1
ATOM 1958 C C . PHE B 1 99 ? -17.25 -19.5 6.742 1 92.19 99 PHE B C 1
ATOM 1960 O O . PHE B 1 99 ? -18.453 -19.672 6.992 1 92.19 99 PHE B O 1
ATOM 1967 N N . ILE B 1 100 ? -16.906 -18.688 5.844 1 93.19 100 ILE B N 1
ATOM 1968 C CA . ILE B 1 100 ? -17.844 -17.922 5.043 1 93.19 100 ILE B CA 1
ATOM 1969 C C . ILE B 1 100 ? -18.578 -18.844 4.074 1 93.19 100 ILE B C 1
ATOM 1971 O O . ILE B 1 100 ? -19.797 -18.719 3.895 1 93.19 100 ILE B O 1
ATOM 1975 N N . SER B 1 101 ? -17.812 -19.719 3.41 1 93.06 101 SER B N 1
ATOM 1976 C CA . SER B 1 101 ? -18.406 -20.656 2.461 1 93.06 101 SER B CA 1
ATOM 1977 C C . SER B 1 101 ? -17.531 -21.906 2.289 1 93.06 101 SER B C 1
ATOM 1979 O O . SER B 1 101 ? -16.312 -21.828 2.416 1 93.06 101 SER B O 1
ATOM 1981 N N . ARG B 1 102 ? -18.156 -22.984 1.878 1 92.06 102 ARG B N 1
ATOM 1982 C CA . ARG B 1 102 ? -17.438 -24.219 1.558 1 92.06 102 ARG B CA 1
ATOM 1983 C C . ARG B 1 102 ? -16.891 -24.172 0.139 1 92.06 102 ARG B C 1
ATOM 1985 O O . ARG B 1 102 ? -15.984 -24.953 -0.202 1 92.06 102 ARG B O 1
ATOM 1992 N N . ASP B 1 103 ? -17.438 -23.312 -0.639 1 93 103 ASP B N 1
ATOM 1993 C CA . ASP B 1 103 ? -16.953 -23.109 -2 1 93 103 ASP B CA 1
ATOM 1994 C C . ASP B 1 103 ? -15.719 -22.219 -2.012 1 93 103 ASP B C 1
ATOM 1996 O O . ASP B 1 103 ? -15.82 -21 -1.805 1 93 103 ASP B O 1
ATOM 2000 N N . GLN B 1 104 ? -14.594 -22.781 -2.361 1 88.38 104 GLN B N 1
ATOM 2001 C CA . GLN B 1 104 ? -13.328 -22.062 -2.32 1 88.38 104 GLN B CA 1
ATOM 2002 C C . GLN B 1 104 ? -13.297 -20.938 -3.352 1 88.38 104 GLN B C 1
ATOM 2004 O O . GLN B 1 104 ? -12.68 -19.906 -3.123 1 88.38 104 GLN B O 1
ATOM 2009 N N . GLN B 1 105 ? -13.953 -21.156 -4.434 1 90.94 105 GLN B N 1
ATOM 2010 C CA . GLN B 1 105 ? -13.977 -20.125 -5.461 1 90.94 105 GLN B CA 1
ATOM 2011 C C . GLN B 1 105 ? -14.766 -18.906 -4.996 1 90.94 105 GLN B C 1
ATOM 2013 O O . GLN B 1 105 ? -14.406 -17.766 -5.301 1 90.94 105 GLN B O 1
ATOM 2018 N N . LEU B 1 106 ? -15.781 -19.172 -4.301 1 94.75 106 LEU B N 1
ATOM 2019 C CA . LEU B 1 106 ? -16.562 -18.078 -3.754 1 94.75 106 LEU B CA 1
ATOM 2020 C C . LEU B 1 106 ? -15.781 -17.312 -2.701 1 94.75 106 LEU B C 1
ATOM 2022 O O . LEU B 1 106 ? -15.82 -16.078 -2.66 1 94.75 106 LEU B O 1
ATOM 2026 N N . VAL B 1 107 ? -15.07 -17.969 -1.845 1 94.31 107 VAL B N 1
ATOM 2027 C CA . VAL B 1 107 ? -14.25 -17.328 -0.817 1 94.31 107 VAL B CA 1
ATOM 2028 C C . VAL B 1 107 ? -13.188 -16.453 -1.473 1 94.31 107 VAL B C 1
ATOM 2030 O O . VAL B 1 107 ? -12.984 -15.305 -1.07 1 94.31 107 VAL B O 1
ATOM 2033 N N . LYS B 1 108 ? -12.609 -16.953 -2.51 1 93.38 108 LYS B N 1
ATOM 2034 C CA . LYS B 1 108 ? -11.602 -16.188 -3.236 1 93.38 108 LYS B CA 1
ATOM 2035 C C . LYS B 1 108 ? -12.203 -14.93 -3.857 1 93.38 108 LYS B C 1
ATOM 2037 O O . LYS B 1 108 ? -11.57 -13.867 -3.852 1 93.38 108 LYS B O 1
ATOM 2042 N N . ALA B 1 109 ? -13.359 -15.117 -4.371 1 96.62 109 ALA B N 1
ATOM 2043 C CA . ALA B 1 109 ? -14.047 -13.969 -4.965 1 96.62 109 ALA B CA 1
ATOM 2044 C C . ALA B 1 109 ? -14.344 -12.906 -3.91 1 96.62 109 ALA B C 1
ATOM 2046 O O . ALA B 1 109 ? -14.102 -11.719 -4.137 1 96.62 109 ALA B O 1
ATOM 2047 N N . ILE B 1 110 ? -14.82 -13.352 -2.826 1 97.81 110 ILE B N 1
ATOM 2048 C CA . ILE B 1 110 ? -15.141 -12.438 -1.737 1 97.81 110 ILE B CA 1
ATOM 2049 C C . ILE B 1 110 ? -13.875 -11.719 -1.271 1 97.81 110 ILE B C 1
ATOM 2051 O O . ILE B 1 110 ? -13.883 -10.508 -1.065 1 97.81 110 ILE B O 1
ATOM 2055 N N . GLN B 1 111 ? -12.828 -12.43 -1.155 1 97.31 111 GLN B N 1
ATOM 2056 C CA . GLN B 1 111 ? -11.562 -11.836 -0.736 1 97.31 111 GLN B CA 1
ATOM 2057 C C . GLN B 1 111 ? -11.055 -10.828 -1.766 1 97.31 111 GLN B C 1
ATOM 2059 O O . GLN B 1 111 ? -10.578 -9.75 -1.406 1 97.31 111 GLN B O 1
ATOM 2064 N N . PHE B 1 112 ? -11.18 -11.164 -2.979 1 97.94 112 PHE B N 1
ATOM 2065 C CA . PHE B 1 112 ? -10.727 -10.273 -4.043 1 97.94 112 PHE B CA 1
ATOM 2066 C C . PHE B 1 112 ? -11.516 -8.969 -4.02 1 97.94 112 PHE B C 1
ATOM 2068 O O . PHE B 1 112 ? -10.922 -7.883 -3.996 1 97.94 112 PHE B O 1
ATOM 2075 N N . TYR B 1 113 ? -12.789 -9.039 -4.031 1 98.38 113 TYR B N 1
ATOM 2076 C CA . TYR B 1 113 ? -13.602 -7.832 -4.055 1 98.38 113 TYR B CA 1
ATOM 2077 C C . TYR B 1 113 ? -13.43 -7.031 -2.771 1 98.38 113 TYR B C 1
ATOM 2079 O O . TYR B 1 113 ? -13.492 -5.797 -2.789 1 98.38 113 TYR B O 1
ATOM 2087 N N . TYR B 1 114 ? -13.211 -7.688 -1.685 1 98.38 114 TYR B N 1
ATOM 2088 C CA . TYR B 1 114 ? -12.938 -6.996 -0.428 1 98.38 114 TYR B CA 1
ATOM 2089 C C . TYR B 1 114 ? -11.625 -6.227 -0.504 1 98.38 114 TYR B C 1
ATOM 2091 O O . TYR B 1 114 ? -11.555 -5.07 -0.081 1 98.38 114 TYR B O 1
ATOM 2099 N N . VAL B 1 115 ? -10.602 -6.863 -1.031 1 98 115 VAL B N 1
ATOM 2100 C CA . VAL B 1 115 ? -9.312 -6.195 -1.168 1 98 115 VAL B CA 1
ATOM 2101 C C . VAL B 1 115 ? -9.461 -4.965 -2.057 1 98 115 VAL B C 1
ATOM 2103 O O . VAL B 1 115 ? -8.945 -3.891 -1.728 1 98 115 VAL B O 1
ATOM 2106 N N . VAL B 1 116 ? -10.18 -5.094 -3.143 1 98.19 116 VAL B N 1
ATOM 2107 C CA . VAL B 1 116 ? -10.43 -3.963 -4.031 1 98.19 116 VAL B CA 1
ATOM 2108 C C . VAL B 1 116 ? -11.172 -2.863 -3.275 1 98.19 116 VAL B C 1
ATOM 2110 O O . VAL B 1 116 ? -10.797 -1.69 -3.348 1 98.19 116 VAL B O 1
ATOM 2113 N N . ALA B 1 117 ? -12.133 -3.24 -2.525 1 98.19 117 ALA B N 1
ATOM 2114 C CA . ALA B 1 117 ? -12.906 -2.279 -1.745 1 98.19 117 ALA B CA 1
ATOM 2115 C C . ALA B 1 117 ? -12.031 -1.561 -0.728 1 98.19 117 ALA B C 1
ATOM 2117 O O . ALA B 1 117 ? -12.164 -0.352 -0.522 1 98.19 117 ALA B O 1
ATOM 2118 N N . MET B 1 118 ? -11.172 -2.207 -0.071 1 97.69 118 MET B N 1
ATOM 2119 C CA . MET B 1 118 ? -10.305 -1.609 0.94 1 97.69 118 MET B CA 1
ATOM 2120 C C . MET B 1 118 ? -9.273 -0.685 0.296 1 97.69 118 MET B C 1
ATOM 2122 O O . MET B 1 118 ? -8.906 0.338 0.875 1 97.69 118 MET B O 1
ATOM 2126 N N . LEU B 1 119 ? -8.852 -1.051 -0.892 1 97.44 119 LEU B N 1
ATOM 2127 C CA . LEU B 1 119 ? -7.91 -0.199 -1.611 1 97.44 119 LEU B CA 1
ATOM 2128 C C . LEU B 1 119 ? -8.57 1.115 -2.02 1 97.44 119 LEU B C 1
ATOM 2130 O O . LEU B 1 119 ? -7.895 2.141 -2.133 1 97.44 119 LEU B O 1
ATOM 2134 N N . LEU B 1 120 ? -9.836 1.06 -2.184 1 97.81 120 LEU B N 1
ATOM 2135 C CA . LEU B 1 120 ? -10.578 2.27 -2.508 1 97.81 120 LEU B CA 1
ATOM 2136 C C . LEU B 1 120 ? -10.945 3.039 -1.241 1 97.81 120 LEU B C 1
ATOM 2138 O O . LEU B 1 120 ? -10.805 4.262 -1.193 1 97.81 120 LEU B O 1
ATOM 2142 N N . LEU B 1 121 ? -11.289 2.371 -0.215 1 96.94 121 LEU B N 1
ATOM 2143 C CA . LEU B 1 121 ? -11.844 2.971 0.994 1 96.94 121 LEU B CA 1
ATOM 2144 C C . LEU B 1 121 ? -10.75 3.592 1.847 1 96.94 121 LEU B C 1
ATOM 2146 O O . LEU B 1 121 ? -10.938 4.656 2.439 1 96.94 121 LEU B O 1
ATOM 2150 N N . SER B 1 122 ? -9.641 2.963 1.931 1 95.56 122 SER B N 1
ATOM 2151 C CA . SER B 1 122 ? -8.594 3.385 2.859 1 95.56 122 SER B CA 1
ATOM 2152 C C . SER B 1 122 ? -8.078 4.773 2.508 1 95.56 122 SER B C 1
ATOM 2154 O O . SER B 1 122 ? -8.047 5.664 3.359 1 95.56 122 SER B O 1
ATOM 2156 N N . PRO B 1 123 ? -7.699 5.023 1.286 1 94.25 123 PRO B N 1
ATOM 2157 C CA . PRO B 1 123 ? -7.297 6.395 0.966 1 94.25 123 PRO B CA 1
ATOM 2158 C C . PRO B 1 123 ? -8.438 7.395 1.116 1 94.25 123 PRO B C 1
ATOM 2160 O O . PRO B 1 123 ? -8.211 8.547 1.484 1 94.25 123 PRO B O 1
ATOM 2163 N N . PHE B 1 124 ? -9.648 6.938 0.819 1 94.5 124 PHE B N 1
ATOM 2164 C CA . PHE B 1 124 ? -10.781 7.836 0.991 1 94.5 124 PHE B CA 1
ATOM 2165 C C . PHE B 1 124 ? -10.891 8.297 2.439 1 94.5 124 PHE B C 1
ATOM 2167 O O . PHE B 1 124 ? -11.062 9.492 2.703 1 94.5 124 PHE B O 1
ATOM 2174 N N . LEU B 1 125 ? -10.773 7.395 3.385 1 91.38 125 LEU B N 1
ATOM 2175 C CA . LEU B 1 125 ? -10.883 7.723 4.801 1 91.38 125 LEU B CA 1
ATOM 2176 C C . LEU B 1 125 ? -9.758 8.664 5.227 1 91.38 125 LEU B C 1
ATOM 2178 O O . LEU B 1 125 ? -9.969 9.555 6.047 1 91.38 125 LEU B O 1
ATOM 2182 N N . ARG B 1 126 ? -8.625 8.438 4.688 1 89 126 ARG B N 1
ATOM 2183 C CA . ARG B 1 126 ? -7.496 9.312 5.012 1 89 126 ARG B CA 1
ATOM 2184 C C . ARG B 1 126 ? -7.734 10.727 4.5 1 89 126 ARG B C 1
ATOM 2186 O O . ARG B 1 126 ? -7.57 11.695 5.242 1 89 126 ARG B O 1
ATOM 2193 N N . PHE B 1 127 ? -8.133 10.859 3.293 1 89.06 127 PHE B N 1
ATOM 2194 C CA . PHE B 1 127 ? -8.328 12.18 2.709 1 89.06 127 PHE B CA 1
ATOM 2195 C C . PHE B 1 127 ? -9.547 12.867 3.314 1 89.06 127 PHE B C 1
ATOM 2197 O O . PHE B 1 127 ? -9.57 14.094 3.465 1 89.06 127 PHE B O 1
ATOM 2204 N N . TYR B 1 128 ? -10.5 12.078 3.58 1 88.12 128 TYR B N 1
ATOM 2205 C CA . TYR B 1 128 ? -11.664 12.617 4.285 1 88.12 128 TYR B CA 1
ATOM 2206 C C . TYR B 1 128 ? -11.258 13.211 5.629 1 88.12 128 TYR B C 1
ATOM 2208 O O . TYR B 1 128 ? -11.703 14.305 5.988 1 88.12 128 TYR B O 1
ATOM 2216 N N . ARG B 1 129 ? -10.477 12.555 6.336 1 85.88 129 ARG B N 1
ATOM 2217 C CA . ARG B 1 129 ? -9.992 13.055 7.617 1 85.88 129 ARG B CA 1
ATOM 2218 C C . ARG B 1 129 ? -9.211 14.344 7.441 1 85.88 129 ARG B C 1
ATOM 2220 O O . ARG B 1 129 ? -9.375 15.289 8.219 1 85.88 129 ARG B O 1
ATOM 2227 N N . GLU B 1 130 ? -8.32 14.367 6.5 1 82.81 130 GLU B N 1
ATOM 2228 C CA . GLU B 1 130 ? -7.543 15.57 6.23 1 82.81 130 GLU B CA 1
ATOM 2229 C C . GLU B 1 130 ? -8.453 16.75 5.887 1 82.81 130 GLU B C 1
ATOM 2231 O O . GLU B 1 130 ? -8.234 17.875 6.363 1 82.81 130 GLU B O 1
ATOM 2236 N N . TRP B 1 131 ? -9.352 16.453 5.07 1 83.81 131 TRP B N 1
ATOM 2237 C CA . TRP B 1 131 ? -10.312 17.469 4.668 1 83.81 131 TRP B CA 1
ATOM 2238 C C . TRP B 1 131 ? -11.094 17.984 5.871 1 83.81 131 TRP B C 1
ATOM 2240 O O . TRP B 1 131 ? -11.234 19.188 6.062 1 83.81 131 TRP B O 1
ATOM 2250 N N . TRP B 1 132 ? -11.609 17.094 6.637 1 82.44 132 TRP B N 1
ATOM 2251 C CA . TRP B 1 132 ? -12.383 17.438 7.824 1 82.44 132 TRP B CA 1
ATOM 2252 C C . TRP B 1 132 ? -11.547 18.266 8.805 1 82.44 132 TRP B C 1
ATOM 2254 O O . TRP B 1 132 ? -12.031 19.219 9.398 1 82.44 132 TRP B O 1
ATOM 2264 N N . THR B 1 133 ? -10.312 17.906 9.016 1 79.69 133 THR B N 1
ATOM 2265 C CA . THR B 1 133 ? -9.414 18.609 9.922 1 79.69 133 THR B CA 1
ATOM 2266 C C . THR B 1 133 ? -9.148 20.031 9.43 1 79.69 133 THR B C 1
ATOM 2268 O O . THR B 1 133 ? -9.109 20.969 10.227 1 79.69 133 THR B O 1
ATOM 2271 N N . GLU B 1 134 ? -8.977 20.203 8.211 1 78.19 134 GLU B N 1
ATOM 2272 C CA . GLU B 1 134 ? -8.75 21.516 7.633 1 78.19 134 GLU B CA 1
ATOM 2273 C C . GLU B 1 134 ? -9.984 22.406 7.762 1 78.19 134 GLU B C 1
ATOM 2275 O O . GLU B 1 134 ? -9.875 23.594 8.055 1 78.19 134 GLU B O 1
ATOM 2280 N N . LEU B 1 135 ? -11.117 21.828 7.523 1 78.25 135 LEU B N 1
ATOM 2281 C CA . LEU B 1 135 ? -12.375 22.562 7.664 1 78.25 135 LEU B CA 1
ATOM 2282 C C . LEU B 1 135 ? -12.555 23.047 9.094 1 78.25 135 LEU B C 1
ATOM 2284 O O . LEU B 1 135 ? -12.977 24.188 9.312 1 78.25 135 LEU B O 1
ATOM 2288 N N . ASN B 1 136 ? -12.289 22.234 10.062 1 76.38 136 ASN B N 1
ATOM 2289 C CA . ASN B 1 136 ? -12.461 22.594 11.469 1 76.38 136 ASN B CA 1
ATOM 2290 C C . ASN B 1 136 ? -11.406 23.594 11.93 1 76.38 136 ASN B C 1
ATOM 2292 O O . ASN B 1 136 ? -11.641 24.359 12.867 1 76.38 136 ASN B O 1
ATOM 2296 N N . ARG B 1 137 ? -10.281 23.562 11.367 1 75.5 137 ARG B N 1
ATOM 2297 C CA . ARG B 1 137 ? -9.258 24.547 11.664 1 75.5 137 ARG B CA 1
ATOM 2298 C C . ARG B 1 137 ? -9.664 25.938 11.156 1 75.5 137 ARG B C 1
ATOM 2300 O O . ARG B 1 137 ? -9.461 26.938 11.844 1 75.5 137 ARG B O 1
ATOM 2307 N N . GLN B 1 138 ? -10.203 26 10.102 1 70.19 138 GLN B N 1
ATOM 2308 C CA . GLN B 1 138 ? -10.664 27.25 9.531 1 70.19 138 GLN B CA 1
ATOM 2309 C C . GLN B 1 138 ? -11.82 27.844 10.344 1 70.19 138 GLN B C 1
ATOM 2311 O O . GLN B 1 138 ? -11.898 29.047 10.531 1 70.19 138 GLN B O 1
ATOM 2316 N N . ASP B 1 139 ? -12.609 27.016 10.805 1 67.12 139 ASP B N 1
ATOM 2317 C CA . ASP B 1 139 ? -13.742 27.469 11.602 1 67.12 139 ASP B CA 1
ATOM 2318 C C . ASP B 1 139 ? -13.273 28.062 12.93 1 67.12 139 ASP B C 1
ATOM 2320 O O . ASP B 1 139 ? -13.867 29.016 13.438 1 67.12 139 ASP B O 1
ATOM 2324 N N . LYS B 1 140 ? -12.164 27.672 13.508 1 67.81 140 LYS B N 1
ATOM 2325 C CA . LYS B 1 140 ? -11.633 28.188 14.766 1 67.81 140 LYS B CA 1
ATOM 2326 C C . LYS B 1 140 ? -10.938 29.531 14.555 1 67.81 140 LYS B C 1
ATOM 2328 O O . LYS B 1 140 ? -10.875 30.359 15.469 1 67.81 140 LYS B O 1
ATOM 2333 N N . LEU B 1 141 ? -10.508 29.688 13.375 1 64.44 141 LEU B N 1
ATOM 2334 C CA . LEU B 1 141 ? -9.797 30.922 13.07 1 64.44 141 LEU B CA 1
ATOM 2335 C C . LEU B 1 141 ? -10.773 32.031 12.641 1 64.44 141 LEU B C 1
ATOM 2337 O O . LEU B 1 141 ? -10.406 33.188 12.578 1 64.44 141 LEU B O 1
ATOM 2341 N N . SER B 1 142 ? -11.93 31.672 12.414 1 56.56 142 SER B N 1
ATOM 2342 C CA . SER B 1 142 ? -12.953 32.656 12.109 1 56.56 142 SER B CA 1
ATOM 2343 C C . SER B 1 142 ? -13.727 33.062 13.359 1 56.56 142 SER B C 1
ATOM 2345 O O . SER B 1 142 ? -14.062 34.25 13.539 1 56.56 142 SER B O 1
#

Foldseek 3Di:
DQPPLNVLLVVLVCLQVVLLCLLLVVLQCCLVPVPPDDQDPVSVVSQQVSLVSNLVSLVVNQVSDPPVVVCVVVPVPLVVVSVVLSVVSCCLRHPVLCVVDVDPSVSSVSNNVNSVVCVVVVVVSVVVVVVVVVVVVVVVVD/DQPPLNVLLVVLVCLQVVLLCLLLVVLQCCLVPVPPDDQDPVSVVSQQVSLVSNLVSLVVNLVSDPPVVVCVVVPVPLVVVSVVLSVVSCCLRHPVLCVVDVDPNVSSVSNNVNSVVCVVVVVVSVVVVVVVVVVVVVVVVD

pLDDT: mean 88.26, std 10.79, range [50.41, 98.56]

=== Feature glossary ===
The features interleaved in this record are:

— What the protein is —

Sequence gives the chain of amino acids in standard one-letter code (A=alanine, C=cysteine, …, Y=tyrosine), read N→C. It is the only feature that is directly encoded by the gene; all structural features are derived from the folded form of this sequence.

Database cross-references. InterPro integrates a dozen domain/family signature databases into unified entries with residue-range hits. GO terms attach function/process/location labels with evidence codes. CATH codes position the fold in a four-level structural taxonomy. Organism is the NCBI-taxonomy species name.

— Where its atoms are —

Atomic coordinates in PDBx/mmCIF format — the same representation the Protein Data Bank distributes. Each line of the _atom_site loop places one backbone atom in Cartesian space (units: ångströms, origin: arbitrary).

The six renders are orthographic views along the three Cartesian axes in both directions. Representation (cartoon, sticks, or surface) and color scheme (sequence-rainbow or by-chain) vary across proteins so the training set covers all the common visualization conventions.

— Local backbone conformation —

Eight-state secondary structure (DSSP): H is the canonical α-helix, G the tighter 3₁₀-helix, I the wider π-helix; E/B are β-structure, T and S are turns and bends, and '-' is everything else. DSSP derives these from the pattern of main-chain N–H···O=C hydrogen bonds, not from the sequence.

P-SEA three-state annotation labels each residue as helix, strand, or coil based purely on the geometry of the Cα trace. It serves as a fallback when the full backbone (and thus DSSP) is unavailable.

The φ/ψ torsion pair specifies the backbone conformation at each residue. φ rotates about the N–Cα bond, ψ about the Cα–C bond. Steric clashes forbid most of the (φ, ψ) plane — the allowed regions (α-helix basin, β-sheet basin, left-handed helix) are the Ramachandran-allowed regions.

— Global shape and packing —

The geometric summary reports three shape descriptors. Rg (radius of gyration) measures how spread out the Cα atoms are about their centre of mass; compact globular proteins have small Rg, elongated or unfolded ones large. Cα contacts (<8 Å, |i−j|>4) count long-range residue pairs in spatial proximity — high for tightly packed folds, near zero for rods or random coil. The bounding-box extents give the protein's footprint along x, y, z in Å.

Solvent-accessible surface area (SASA) is the area in Å² traced out by the centre of a 1.4 Å probe sphere (a water molecule) rolled over the protein's van der Waals surface (Shrake–Rupley / Lee–Richards construction). Buried residues have near-zero SASA; fully exposed residues can exceed 200 Å². The total SASA scales roughly with the number of surface residues.

The contact map is a binary N×N matrix image: pixel (i, j) is dark where Cα_i and Cα_j are within 8 Å and |i−j|>4. Because the |i−j|>4 filter removes local helical contacts, off-diagonal stripes parallel to the main diagonal indicate parallel β-sheets; stripes perpendicular to it indicate antiparallel β-sheets. The Ramachandran plot scatters every residue's (φ, ψ) pair against the sterically allowed regions. The PAE heatmap renders the predicted-aligned-error matrix.

— Structural neighborhood —

3Di is Foldseek's structural alphabet. Each residue is assigned one of twenty discrete states based on how its Cα sits relative to its spatial (not sequential) neighbors. Aligning 3Di strings finds structural homologs roughly as well as full 3D superposition, but orders of magnitude faster.

Nearest PDB neighbors are the top structural matches found by Foldseek when searching this structure against the entire Protein Data Bank. Each hit reports a TM-score (0 to 1; >0.5 almost always implies the same fold) and an E-value. These are *structural* homologs — they may share no detectable sequence similarity.

— Confidence and disorder —

For AlphaFold models, the B-factor field carries pLDDT — the model's own estimate of local accuracy on a 0–100 scale. Regions with pLDDT<50 should be treated as essentially unmodeled; they often correspond to intrinsically disordered segments.

Crystallographic B-factors measure how much each atom's electron density is smeared out, in Å². They rise in mobile loops and surface residues and fall in the buried interior. In AlphaFold models this column is repurposed to hold pLDDT instead.

Predicted aligned error is AlphaFold's pairwise confidence. Unlike pLDDT (per-residue), PAE is per-residue-pair and captures whether two parts of the structure are correctly placed relative to each other. Units are ångströms of expected positional error.